Protein AF-A0A2W6WEB5-F1 (afdb_monomer_lite)

Radius of gyration: 27.14 Å; chains: 1; bounding box: 47×45×96 Å

Secondary structure (DSSP, 8-state):
---GGGSPPPPP-EEEEEEESSS--EEEEEHHHHHHHHH-SS-EEEEEEEEETTEEEEEEEE-SHHHHHHHHHHHHHHHHTT---TTT-EEEEE--GGGB-S-HHHHHHHHHHT-TTHHHHHHHHHHHTT-TT-SEEEEEEESS-HHHHHHHHTTSSS-EEEEEEEEEEEETTEE-SS-SEEESSEEE---------------PPPP-

pLDDT: mean 88.31, std 13.0, range [40.22, 97.69]

Foldseek 3Di:
DDDPVPDPDDADEAEAEEEDADDDQKDKDQLVVLVVCLPDLGWYKYWYWYDDDPGIWIFIDTCAQVSLLVSVVVVLVCQQVVNPPSRVDIDMDGTDPVRTDDPPPVVSRVVVVVDPRSSVVSNVSSVCAQCPVHFWDKDWAAPDDPVVVVCQVVVVDFKGKTQWIWTWTGGNNRTGPDTPDIDRIDIDGDDDPDDPDPPPDPDDDDDD

Structure (mmCIF, N/CA/C/O backbone):
data_AF-A0A2W6WEB5-F1
#
_entry.id   AF-A0A2W6WEB5-F1
#
loop_
_atom_site.group_PDB
_atom_site.id
_atom_site.type_symbol
_atom_site.label_atom_id
_atom_site.label_alt_id
_atom_site.label_comp_id
_atom_site.label_asym_id
_atom_site.label_entity_id
_atom_site.label_seq_id
_atom_site.pdbx_PDB_ins_code
_atom_site.Cartn_x
_atom_site.Cartn_y
_atom_site.Cartn_z
_atom_site.occupancy
_atom_site.B_iso_or_equiv
_atom_site.auth_seq_id
_atom_site.auth_comp_id
_atom_site.auth_asym_id
_atom_site.auth_atom_id
_atom_site.pdbx_PDB_model_num
ATOM 1 N N . MET A 1 1 ? -8.454 -30.692 27.631 1.00 60.81 1 MET A N 1
ATOM 2 C CA . MET A 1 1 ? -7.721 -29.424 27.440 1.00 60.81 1 MET A CA 1
ATOM 3 C C . MET A 1 1 ? -6.321 -29.805 26.986 1.00 60.81 1 MET A C 1
ATOM 5 O O . MET A 1 1 ? -5.743 -30.674 27.627 1.00 60.81 1 MET A O 1
ATOM 9 N N . LEU A 1 2 ? -5.840 -29.296 25.848 1.00 70.31 2 LEU A N 1
ATOM 10 C CA . LEU A 1 2 ? -4.477 -29.594 25.389 1.00 70.31 2 LEU A CA 1
ATOM 11 C C . LEU A 1 2 ? -3.451 -28.999 26.376 1.00 70.31 2 LEU A C 1
ATOM 13 O O . LEU A 1 2 ? -3.737 -27.937 26.946 1.00 70.31 2 LEU A O 1
ATOM 17 N N . PRO A 1 3 ? -2.290 -29.651 26.583 1.00 82.94 3 PRO A N 1
ATOM 18 C CA . PRO A 1 3 ? -1.150 -29.057 27.283 1.00 82.94 3 PRO A CA 1
ATOM 19 C C . PRO A 1 3 ? -0.822 -27.658 26.737 1.00 82.94 3 PRO A C 1
ATOM 21 O O . PRO A 1 3 ? -1.030 -27.397 25.552 1.00 82.94 3 PRO A O 1
ATOM 24 N N . ALA A 1 4 ? -0.361 -26.742 27.595 1.00 79.25 4 ALA A N 1
ATOM 25 C CA . ALA A 1 4 ? -0.187 -25.323 27.252 1.00 79.25 4 ALA A CA 1
ATOM 26 C C . ALA A 1 4 ? 0.781 -25.086 26.075 1.00 79.25 4 ALA A C 1
ATOM 28 O O . ALA A 1 4 ? 0.580 -24.177 25.280 1.00 79.25 4 ALA A O 1
ATOM 29 N N . ASP A 1 5 ? 1.789 -25.941 25.940 1.00 81.75 5 ASP A N 1
ATOM 30 C CA . ASP A 1 5 ? 2.787 -25.984 24.867 1.00 81.75 5 ASP A CA 1
ATOM 31 C C . ASP A 1 5 ? 2.255 -26.566 23.545 1.00 81.75 5 ASP A C 1
ATOM 33 O O . ASP A 1 5 ? 2.848 -26.365 22.490 1.00 81.75 5 ASP A O 1
ATOM 37 N N . SER A 1 6 ? 1.121 -27.266 23.593 1.00 79.56 6 SER A N 1
ATOM 38 C CA . SER A 1 6 ? 0.446 -27.854 22.430 1.00 79.56 6 SER A CA 1
ATOM 39 C C . SER A 1 6 ? -0.726 -27.003 21.929 1.00 79.56 6 SER A C 1
ATOM 41 O O . SER A 1 6 ? -1.441 -27.410 21.010 1.00 79.56 6 SER A O 1
ATOM 43 N N . GLN A 1 7 ? -0.976 -25.845 22.549 1.00 73.56 7 GLN A N 1
ATOM 44 C CA . GLN A 1 7 ? -2.005 -24.923 22.082 1.00 73.56 7 GLN A CA 1
ATOM 45 C C . GLN A 1 7 ? -1.524 -24.224 20.804 1.00 73.56 7 GLN A C 1
ATOM 47 O O . GLN A 1 7 ? -0.361 -23.822 20.729 1.00 73.56 7 GLN A O 1
ATOM 52 N N . PRO A 1 8 ? -2.388 -24.075 19.785 1.00 68.25 8 PRO A N 1
ATOM 53 C CA . PRO A 1 8 ? -2.022 -23.338 18.587 1.00 68.25 8 PRO A CA 1
ATOM 54 C C . PRO A 1 8 ? -1.640 -21.909 18.969 1.00 68.25 8 PRO A C 1
ATOM 56 O O . PRO A 1 8 ? -2.282 -21.292 19.823 1.00 68.25 8 PRO A O 1
ATOM 59 N N . ALA A 1 9 ? -0.590 -21.390 18.334 1.00 72.94 9 ALA A N 1
ATOM 60 C CA . ALA A 1 9 ? -0.189 -20.006 18.523 1.00 72.94 9 ALA A CA 1
ATOM 61 C C . ALA A 1 9 ? -1.387 -19.082 18.243 1.00 72.94 9 ALA A C 1
ATOM 63 O O . ALA A 1 9 ? -2.083 -19.238 17.238 1.00 72.94 9 ALA A O 1
ATOM 64 N N . GLY A 1 10 ? -1.643 -18.143 19.156 1.00 75.25 10 GLY A N 1
ATOM 65 C CA . GLY A 1 10 ? -2.678 -17.132 18.966 1.00 75.25 10 GLY A CA 1
ATOM 66 C C . GLY A 1 10 ? -2.363 -16.221 17.779 1.00 75.25 10 GLY A C 1
ATOM 67 O O . GLY A 1 10 ? -1.222 -16.137 17.322 1.00 75.25 10 GLY A O 1
ATOM 68 N N . TYR A 1 11 ? -3.374 -15.508 17.287 1.00 83.62 11 TYR A N 1
ATOM 69 C CA . TYR A 1 11 ? -3.161 -14.511 16.243 1.00 83.62 11 TYR A CA 1
ATOM 70 C C . TYR A 1 11 ? -2.340 -13.334 16.775 1.00 83.62 11 TYR A C 1
ATOM 72 O O . TYR A 1 11 ? -2.684 -12.732 17.792 1.00 83.62 11 TYR A O 1
ATOM 80 N N . GLU A 1 12 ? -1.284 -12.969 16.053 1.00 89.88 12 GLU A N 1
ATOM 81 C CA . GLU A 1 12 ? -0.548 -11.729 16.280 1.00 89.88 12 GLU A CA 1
ATOM 82 C C . GLU A 1 12 ? -1.062 -10.648 15.323 1.00 89.88 12 GLU A C 1
ATOM 84 O O . GLU A 1 12 ? -1.232 -10.899 14.131 1.00 89.88 12 GLU A O 1
ATOM 89 N N . ALA A 1 13 ? -1.308 -9.438 15.829 1.00 94.19 13 ALA A N 1
ATOM 90 C CA . ALA A 1 13 ? -1.766 -8.311 15.024 1.00 94.19 13 ALA A CA 1
ATOM 91 C C . ALA A 1 13 ? -1.124 -6.993 15.473 1.00 94.19 13 ALA A C 1
ATOM 93 O O . ALA A 1 13 ? -0.906 -6.746 16.660 1.00 94.19 13 ALA A O 1
ATOM 94 N N . LEU A 1 14 ? -0.874 -6.106 14.513 1.00 95.94 14 LEU A N 1
ATOM 95 C CA . LEU A 1 14 ? -0.449 -4.733 14.749 1.00 95.94 14 LEU A CA 1
ATOM 96 C C . LEU A 1 14 ? -1.679 -3.844 14.935 1.00 95.94 14 LEU A C 1
ATOM 98 O O . LEU A 1 14 ? -2.572 -3.809 14.088 1.00 95.94 14 LEU A O 1
ATOM 102 N N . VAL A 1 15 ? -1.708 -3.066 16.016 1.00 96.12 15 VAL A N 1
ATOM 103 C CA . VAL A 1 15 ? -2.846 -2.191 16.321 1.00 96.12 15 VAL A CA 1
ATOM 104 C C . VAL A 1 15 ? -2.385 -0.752 16.514 1.00 96.12 15 VAL A C 1
ATOM 106 O O . VAL A 1 15 ? -1.536 -0.452 17.353 1.00 96.12 15 VAL A O 1
ATOM 109 N N . GLN A 1 16 ? -2.974 0.167 15.750 1.00 96.12 16 GLN A N 1
ATOM 110 C CA . GLN A 1 16 ? -2.812 1.602 15.948 1.00 96.12 16 GLN A CA 1
ATOM 111 C C . GLN A 1 16 ? -3.995 2.139 16.751 1.00 96.12 16 GLN A C 1
ATOM 113 O O . GLN A 1 16 ? -5.069 2.376 16.204 1.00 96.12 16 GLN A O 1
ATOM 118 N N . VAL A 1 17 ? -3.767 2.402 18.037 1.00 95.69 17 VAL A N 1
ATOM 119 C CA . VAL A 1 17 ? -4.780 2.992 18.922 1.00 95.69 17 VAL A CA 1
ATOM 120 C C . VAL A 1 17 ? -4.693 4.519 18.897 1.00 95.69 17 VAL A C 1
ATOM 122 O O . VAL A 1 17 ? -3.596 5.099 18.873 1.00 95.69 17 VAL A O 1
ATOM 125 N N . LYS A 1 18 ? -5.853 5.175 18.882 1.00 94.75 18 LYS A N 1
ATOM 126 C CA . LYS A 1 18 ? -6.052 6.617 19.048 1.00 94.75 18 LYS A CA 1
ATOM 127 C C . LYS A 1 18 ? -7.234 6.869 19.971 1.00 94.75 18 LYS A C 1
ATOM 129 O O . LYS A 1 18 ? -8.130 6.039 20.068 1.00 94.75 18 LYS A O 1
ATOM 134 N N . SER A 1 19 ? -7.244 8.028 20.616 1.00 93.31 19 SER A N 1
ATOM 135 C CA . SER A 1 19 ? -8.378 8.478 21.412 1.00 93.31 19 SER A CA 1
ATOM 136 C C . SER A 1 19 ? -8.766 9.910 21.065 1.00 93.31 19 SER A C 1
ATOM 138 O O . SER A 1 19 ? -7.922 10.718 20.672 1.00 93.31 19 SER A O 1
ATOM 140 N N . THR A 1 20 ? -10.055 10.219 21.185 1.00 92.00 20 THR A N 1
ATOM 141 C CA . THR A 1 20 ? -10.598 11.572 21.029 1.00 92.00 20 THR A CA 1
ATOM 142 C C . THR A 1 20 ? -11.761 11.790 21.991 1.00 92.00 20 THR A C 1
ATOM 144 O O . THR A 1 20 ? -12.425 10.846 22.409 1.00 92.00 20 THR A O 1
ATOM 147 N N . ARG A 1 21 ? -12.019 13.049 22.349 1.00 88.38 21 ARG A N 1
ATOM 148 C CA . ARG A 1 21 ? -13.147 13.418 23.218 1.00 88.38 21 ARG A CA 1
ATOM 149 C C . ARG A 1 21 ? -14.408 13.792 22.454 1.00 88.38 21 ARG A C 1
ATOM 151 O O . ARG A 1 21 ? -15.487 13.840 23.027 1.00 88.38 21 ARG A O 1
ATOM 158 N N . LYS A 1 22 ? -14.257 14.178 21.187 1.00 80.50 22 LYS A N 1
ATOM 159 C CA . LYS A 1 22 ? -15.329 14.743 20.364 1.00 80.50 22 LYS A CA 1
ATOM 160 C C . LYS A 1 22 ? -15.119 14.365 18.896 1.00 80.50 22 LYS A C 1
ATOM 162 O O . LYS A 1 22 ? -13.986 14.044 18.518 1.00 80.50 22 LYS A O 1
ATOM 167 N N . PRO A 1 23 ? -16.178 14.435 18.068 1.00 76.19 23 PRO A N 1
ATOM 168 C CA . PRO A 1 23 ? -16.049 14.382 16.619 1.00 76.19 23 PRO A CA 1
ATOM 169 C C . PRO A 1 23 ? -15.007 15.393 16.103 1.00 76.19 23 PRO A C 1
ATOM 171 O O . PRO A 1 23 ? -14.802 16.437 16.730 1.00 76.19 23 PRO A O 1
ATOM 174 N N . PRO A 1 24 ? -14.364 15.116 14.958 1.00 85.06 24 PRO A N 1
ATOM 175 C CA . PRO A 1 24 ? -14.702 14.059 14.004 1.00 85.06 24 PRO A CA 1
ATOM 176 C C . PRO A 1 24 ? -14.115 12.681 14.372 1.00 85.06 24 PRO A C 1
ATOM 178 O O . PRO A 1 24 ? -13.075 12.590 15.025 1.00 85.06 24 PRO A O 1
ATOM 181 N N . LEU A 1 25 ? -14.773 11.604 13.925 1.00 92.38 25 LEU A N 1
ATOM 182 C CA . LEU A 1 25 ? -14.318 10.215 14.080 1.00 92.38 25 LEU A CA 1
ATOM 183 C C . LEU A 1 25 ? -13.155 9.925 13.118 1.00 92.38 25 LEU A C 1
ATOM 185 O O . LEU A 1 25 ? -13.308 9.265 12.095 1.00 92.38 25 LEU A O 1
ATOM 189 N N . VAL A 1 26 ? -11.987 10.501 13.398 1.00 94.69 26 VAL A N 1
ATOM 190 C CA . VAL A 1 26 ? -10.826 10.422 12.506 1.00 94.69 26 VAL A CA 1
ATOM 191 C C . VAL A 1 26 ? -9.603 9.938 13.261 1.00 94.69 26 VAL A C 1
ATOM 193 O O . VAL A 1 26 ? -9.095 10.599 14.168 1.00 94.69 26 VAL A O 1
ATOM 196 N N . ALA A 1 27 ? -9.054 8.815 12.808 1.00 94.69 27 ALA A N 1
ATOM 197 C CA . ALA A 1 27 ? -7.757 8.337 13.247 1.00 94.69 27 ALA A CA 1
ATOM 198 C C . ALA A 1 27 ? -6.663 8.886 12.319 1.00 94.69 27 ALA A C 1
ATOM 200 O O . ALA A 1 27 ? -6.542 8.507 11.151 1.00 94.69 27 ALA A O 1
ATOM 201 N N . ARG A 1 28 ? -5.835 9.794 12.846 1.00 94.62 28 ARG A N 1
ATOM 202 C CA . ARG A 1 28 ? -4.658 10.314 12.136 1.00 94.62 28 ARG A CA 1
ATOM 203 C C . ARG A 1 28 ? -3.447 9.422 12.399 1.00 94.62 28 ARG A C 1
ATOM 205 O O . ARG A 1 28 ? -3.027 9.264 13.546 1.00 94.62 28 ARG A O 1
ATOM 212 N N . MET A 1 29 ? -2.827 8.911 11.340 1.00 95.06 29 MET A N 1
ATOM 213 C CA . MET A 1 29 ? -1.588 8.131 11.415 1.00 95.06 29 MET A CA 1
ATOM 214 C C . MET A 1 29 ? -0.489 8.736 10.544 1.00 95.06 29 MET A C 1
ATOM 216 O O . MET A 1 29 ? -0.770 9.353 9.518 1.00 95.06 29 MET A O 1
ATOM 220 N N . LYS A 1 30 ? 0.773 8.581 10.955 1.00 97.12 30 LYS A N 1
ATOM 221 C CA . LYS A 1 30 ? 1.921 8.969 10.122 1.00 97.12 30 LYS A CA 1
ATOM 222 C C . LYS A 1 30 ? 1.990 8.062 8.898 1.00 97.12 30 LYS A C 1
ATOM 224 O O . LYS A 1 30 ? 1.783 6.856 9.029 1.00 97.12 30 LYS A O 1
ATOM 229 N N . LEU A 1 31 ? 2.339 8.619 7.741 1.00 97.50 31 LEU A N 1
ATOM 230 C CA . LEU A 1 31 ? 2.436 7.845 6.503 1.00 97.50 31 LEU A CA 1
ATOM 231 C C . LEU A 1 31 ? 3.533 6.772 6.593 1.00 97.50 31 LEU A C 1
ATOM 233 O O . LEU A 1 31 ? 3.355 5.676 6.077 1.00 97.50 31 LEU A O 1
ATOM 237 N N . SER A 1 32 ? 4.606 7.026 7.350 1.00 96.94 32 SER A N 1
ATOM 238 C CA . SER A 1 32 ? 5.616 6.008 7.679 1.00 96.94 32 SER A CA 1
ATOM 239 C C . SER A 1 32 ? 5.040 4.794 8.424 1.00 96.94 32 SER A C 1
ATOM 241 O O . SER A 1 32 ? 5.444 3.666 8.158 1.00 96.94 32 SER A O 1
ATOM 243 N N . ASN A 1 33 ? 4.092 5.006 9.345 1.00 96.88 33 ASN A N 1
ATOM 244 C CA . ASN A 1 33 ? 3.454 3.916 10.092 1.00 96.88 33 ASN A CA 1
ATOM 245 C C . ASN A 1 33 ? 2.455 3.165 9.216 1.00 96.88 33 ASN A C 1
ATOM 247 O O . ASN A 1 33 ? 2.417 1.941 9.268 1.00 96.88 33 ASN A O 1
ATOM 251 N N . ALA A 1 34 ? 1.695 3.887 8.389 1.00 97.31 34 ALA A N 1
ATOM 252 C CA . ALA A 1 34 ? 0.814 3.285 7.396 1.00 97.31 34 ALA A CA 1
ATOM 253 C C . ALA A 1 34 ? 1.614 2.385 6.439 1.00 97.31 34 ALA A C 1
ATOM 255 O O . ALA A 1 34 ? 1.263 1.231 6.228 1.00 97.31 34 ALA A O 1
ATOM 256 N N . LEU A 1 35 ? 2.756 2.867 5.936 1.00 97.31 35 LEU A N 1
ATOM 257 C CA . LEU A 1 35 ? 3.634 2.082 5.068 1.00 97.31 35 LEU A CA 1
ATOM 258 C C . LEU A 1 35 ? 4.222 0.861 5.787 1.00 97.31 35 LEU A C 1
ATOM 260 O O . LEU A 1 35 ? 4.314 -0.209 5.191 1.00 97.31 35 LEU A O 1
ATOM 264 N N . ARG A 1 36 ? 4.589 0.986 7.070 1.00 96.69 36 ARG A N 1
ATOM 265 C CA . ARG A 1 36 ? 4.989 -0.170 7.886 1.00 96.69 36 ARG A CA 1
ATOM 266 C C . ARG A 1 36 ? 3.850 -1.184 8.003 1.00 96.69 36 ARG A C 1
ATOM 268 O O . ARG A 1 36 ? 4.107 -2.371 7.870 1.00 96.69 36 ARG A O 1
ATOM 275 N N . ALA A 1 37 ? 2.615 -0.726 8.208 1.00 96.38 37 ALA A N 1
ATOM 276 C CA . ALA A 1 37 ? 1.442 -1.591 8.268 1.00 96.38 37 ALA A CA 1
ATOM 277 C C . ALA A 1 37 ? 1.148 -2.283 6.930 1.00 96.38 37 ALA A C 1
ATOM 279 O O . ALA A 1 37 ? 0.704 -3.423 6.957 1.00 96.38 37 ALA A O 1
ATOM 280 N N . VAL A 1 38 ? 1.427 -1.646 5.787 1.00 96.94 38 VAL A N 1
ATOM 281 C CA . VAL A 1 38 ? 1.344 -2.286 4.461 1.00 96.94 38 VAL A CA 1
ATOM 282 C C . VAL A 1 38 ? 2.410 -3.371 4.298 1.00 96.94 38 VAL A C 1
ATOM 284 O O . VAL A 1 38 ? 2.098 -4.453 3.823 1.00 96.94 38 VAL A O 1
ATOM 287 N N . LYS A 1 39 ? 3.659 -3.085 4.692 1.00 95.56 39 LYS A N 1
ATOM 288 C CA . LYS A 1 39 ? 4.808 -3.992 4.510 1.00 95.56 39 LYS A CA 1
ATOM 289 C C . LYS A 1 39 ? 4.854 -5.161 5.495 1.00 95.56 39 LYS A C 1
ATOM 291 O O . LYS A 1 39 ? 5.597 -6.104 5.265 1.00 95.56 39 LYS A O 1
ATOM 296 N N . ALA A 1 40 ? 4.152 -5.054 6.617 1.00 94.88 40 ALA A N 1
ATOM 297 C CA . ALA A 1 40 ? 4.076 -6.109 7.615 1.00 94.88 40 ALA A CA 1
ATOM 298 C C . ALA A 1 40 ? 3.181 -7.252 7.122 1.00 94.88 40 ALA A C 1
ATOM 300 O O . ALA A 1 40 ? 2.081 -6.992 6.636 1.00 94.88 40 ALA A O 1
ATOM 301 N N . ASP A 1 41 ? 3.599 -8.497 7.329 1.00 92.19 41 ASP A N 1
ATOM 302 C CA . ASP A 1 41 ? 2.786 -9.680 7.023 1.00 92.19 41 ASP A CA 1
ATOM 303 C C . ASP A 1 41 ? 1.620 -9.860 8.007 1.00 92.19 41 ASP A C 1
ATOM 305 O O . ASP A 1 41 ? 0.605 -10.480 7.684 1.00 92.19 41 ASP A O 1
ATOM 309 N N . GLN A 1 42 ? 1.739 -9.283 9.208 1.00 94.19 42 GLN A N 1
ATOM 310 C CA . GLN A 1 42 ? 0.718 -9.377 10.243 1.00 94.19 42 GLN A CA 1
ATOM 311 C C . GLN A 1 42 ? -0.567 -8.611 9.875 1.00 94.19 42 GLN A C 1
ATOM 313 O O . GLN A 1 42 ? -0.523 -7.566 9.206 1.00 94.19 42 GLN A O 1
ATOM 318 N N . PRO A 1 43 ? -1.727 -9.060 10.383 1.00 96.12 43 PRO A N 1
ATOM 319 C CA . PRO A 1 43 ? -2.935 -8.257 10.4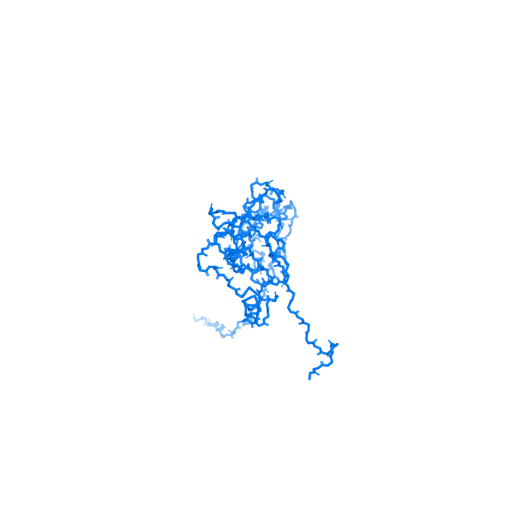49 1.00 96.12 43 PRO A CA 1
ATOM 320 C C . PRO A 1 43 ? -2.717 -6.888 11.076 1.00 96.12 43 PRO A C 1
ATOM 322 O O . PRO A 1 43 ? -1.973 -6.744 12.042 1.00 96.12 43 PRO A O 1
ATOM 325 N N . CYS A 1 44 ? -3.375 -5.877 10.513 1.00 97.31 44 CYS A N 1
ATOM 326 C CA . CYS A 1 44 ? -3.248 -4.493 10.947 1.00 97.31 44 CYS A CA 1
ATOM 327 C C . CYS A 1 44 ? -4.635 -3.905 11.208 1.00 97.31 44 CYS A C 1
ATOM 329 O O . CYS A 1 44 ? -5.524 -4.004 10.363 1.00 97.31 44 CYS A O 1
ATOM 33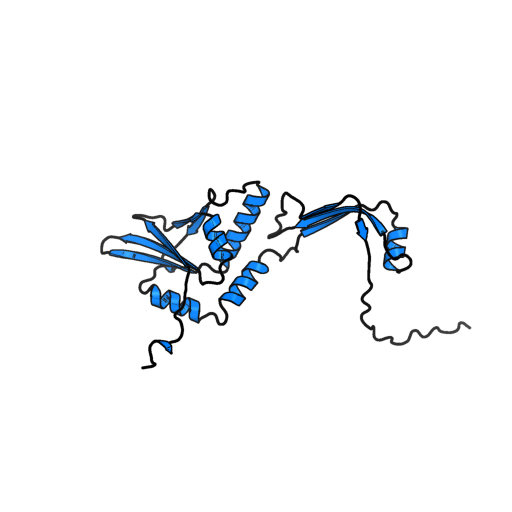1 N N . PHE A 1 45 ? -4.804 -3.245 12.350 1.00 97.56 45 PHE A N 1
ATOM 332 C CA . PHE A 1 45 ? -6.067 -2.630 12.750 1.00 97.56 45 PHE A CA 1
ATOM 333 C C . PHE A 1 45 ? -5.858 -1.208 13.249 1.00 97.56 45 PHE A C 1
ATOM 335 O O . PHE A 1 45 ? -4.817 -0.860 13.816 1.00 97.56 45 PHE A O 1
ATOM 342 N N . ILE A 1 46 ? -6.873 -0.379 13.051 1.00 97.56 46 ILE A N 1
ATOM 343 C CA . ILE A 1 46 ? -6.933 0.977 13.579 1.00 97.56 46 ILE A CA 1
ATOM 344 C C . ILE A 1 46 ? -8.083 1.019 14.564 1.00 97.56 46 ILE A C 1
ATOM 346 O O . ILE A 1 46 ? -9.205 0.672 14.210 1.00 97.56 46 ILE A O 1
ATOM 350 N N . VAL A 1 47 ? -7.800 1.474 15.777 1.00 97.62 47 VAL A N 1
ATOM 351 C CA . VAL A 1 47 ? -8.789 1.573 16.847 1.00 97.62 47 VAL A CA 1
ATOM 352 C C . VAL A 1 47 ? -8.871 3.020 17.303 1.00 97.62 47 VAL A C 1
ATOM 354 O O . VAL A 1 47 ? -7.857 3.630 17.652 1.00 97.62 47 VAL A O 1
ATOM 357 N N . LEU A 1 48 ? -10.079 3.573 17.296 1.00 97.00 48 LEU A N 1
ATOM 358 C CA . LEU A 1 48 ? -10.391 4.894 17.813 1.00 97.00 48 LEU A CA 1
ATOM 359 C C . LEU A 1 48 ? -11.308 4.756 19.027 1.00 97.00 48 LEU A C 1
ATOM 361 O O . LEU A 1 48 ? -12.428 4.269 18.925 1.00 97.00 48 LEU A O 1
ATOM 365 N N . VAL A 1 49 ? -10.832 5.224 20.174 1.00 95.69 49 VAL A N 1
ATOM 366 C CA . VAL A 1 49 ? -11.602 5.277 21.417 1.00 95.69 49 VAL A CA 1
ATOM 367 C C . VAL A 1 49 ? -12.164 6.684 21.586 1.00 95.69 49 VAL A C 1
ATOM 369 O O . VAL A 1 49 ? -11.413 7.660 21.639 1.00 95.69 49 VAL A O 1
ATOM 372 N N . VAL A 1 50 ? -13.482 6.804 21.665 1.00 94.38 50 VAL A N 1
ATOM 373 C CA . VAL A 1 50 ? -14.181 8.082 21.793 1.00 94.38 50 VAL A CA 1
ATOM 374 C C . VAL A 1 50 ? -14.790 8.183 23.177 1.00 94.38 50 VAL A C 1
ATOM 376 O O . VAL A 1 50 ? -15.581 7.335 23.576 1.00 94.38 50 VAL A O 1
ATOM 379 N N . GLU A 1 51 ? -14.438 9.228 23.915 1.00 92.44 51 GLU A N 1
ATOM 380 C CA . GLU A 1 51 ? -15.063 9.510 25.207 1.00 92.44 51 GLU A CA 1
ATOM 381 C C . GLU A 1 51 ? -16.538 9.898 25.002 1.00 92.44 51 GLU A C 1
ATOM 383 O O . GLU A 1 51 ? -16.838 10.817 24.237 1.00 92.44 51 GLU A O 1
ATOM 388 N N . GLN A 1 52 ? -17.462 9.198 25.666 1.00 87.56 52 GLN A N 1
ATOM 389 C CA . GLN A 1 52 ? -18.892 9.508 25.659 1.00 87.56 52 GLN A CA 1
ATOM 390 C C . GLN A 1 52 ? -19.470 9.489 27.079 1.00 87.56 52 GLN A C 1
ATOM 392 O O . GLN A 1 52 ? -18.908 8.903 28.009 1.00 87.56 52 GLN A O 1
ATOM 397 N N . VAL A 1 53 ? -20.618 10.150 27.251 1.00 83.06 53 VAL A N 1
ATOM 398 C CA . VAL A 1 53 ? -21.379 10.102 28.505 1.00 83.06 53 VAL A CA 1
ATOM 399 C C . VAL A 1 53 ? -21.888 8.672 28.692 1.00 83.06 53 VAL A C 1
ATOM 401 O O . VAL A 1 53 ? -22.642 8.180 27.860 1.00 83.06 53 VAL A O 1
ATOM 404 N N . GLY A 1 54 ? -21.460 8.009 29.768 1.00 84.19 54 GLY A N 1
ATOM 405 C CA . GLY A 1 54 ? -21.792 6.605 30.045 1.00 84.19 54 GLY A CA 1
ATOM 406 C C . GLY A 1 54 ? -20.685 5.598 29.711 1.00 84.19 54 GLY A C 1
ATOM 407 O O . GLY A 1 54 ? -20.838 4.427 30.041 1.00 84.19 54 GLY A O 1
ATOM 408 N N . GLY A 1 55 ? -19.561 6.035 29.131 1.00 87.56 55 GLY A N 1
ATOM 409 C CA . GLY A 1 55 ? -18.388 5.189 28.893 1.00 87.56 55 GLY A CA 1
ATOM 410 C C . GLY A 1 55 ? -17.700 5.467 27.553 1.00 87.56 55 GLY A C 1
ATOM 411 O O . GLY A 1 55 ? -18.258 6.154 26.697 1.00 87.56 55 GLY A O 1
ATOM 412 N N . PRO A 1 56 ? -16.467 4.972 27.351 1.00 92.44 56 PRO A N 1
ATOM 413 C CA . PRO A 1 56 ? -15.793 5.083 26.065 1.00 92.44 56 PRO A CA 1
ATOM 414 C C . PRO A 1 56 ? -16.481 4.206 25.011 1.00 92.44 56 PRO A C 1
ATOM 416 O O . PRO A 1 56 ? -16.757 3.035 25.258 1.00 92.44 56 PRO A O 1
ATOM 419 N N . ARG A 1 57 ? -16.692 4.755 23.815 1.00 94.06 57 ARG A N 1
ATOM 420 C CA . ARG A 1 57 ? -17.153 4.017 22.634 1.00 94.06 57 ARG A CA 1
ATOM 421 C C . ARG A 1 57 ? -15.970 3.691 21.734 1.00 94.06 57 ARG A C 1
ATOM 423 O O . ARG A 1 57 ? -15.123 4.552 21.491 1.00 94.06 57 ARG A O 1
ATOM 430 N N . ILE A 1 58 ? -15.902 2.458 21.250 1.00 95.94 58 ILE A N 1
ATOM 431 C CA . ILE A 1 58 ? -14.798 1.973 20.423 1.00 95.94 58 ILE A CA 1
ATOM 432 C C . ILE A 1 58 ? -15.251 1.909 18.968 1.00 95.94 58 ILE A C 1
ATOM 434 O O . ILE A 1 58 ? -16.333 1.418 18.660 1.00 95.94 58 ILE A O 1
ATOM 438 N N . TYR A 1 59 ? -14.390 2.395 18.082 1.00 96.94 59 TYR A N 1
ATOM 439 C CA . TYR A 1 59 ? -14.509 2.233 16.642 1.00 96.94 59 TYR A CA 1
ATOM 440 C C . TYR A 1 59 ? -13.272 1.507 16.138 1.00 96.94 59 TYR A C 1
ATOM 442 O O . TYR A 1 59 ? -12.150 1.836 16.539 1.00 96.94 59 TYR A O 1
ATOM 450 N N . ALA A 1 60 ? -13.460 0.523 15.273 1.00 97.50 60 ALA A N 1
ATOM 451 C CA . ALA A 1 60 ? -12.388 -0.318 14.780 1.00 97.50 60 ALA A CA 1
ATOM 452 C C . ALA A 1 60 ? -12.494 -0.474 13.269 1.00 97.50 60 ALA A C 1
ATOM 454 O O . ALA A 1 60 ? -13.566 -0.715 12.727 1.00 97.50 60 ALA A O 1
ATOM 455 N N . ARG A 1 61 ? -11.356 -0.346 12.587 1.00 97.12 61 ARG A N 1
ATOM 456 C CA . ARG A 1 61 ? -11.271 -0.542 11.144 1.00 97.12 61 ARG A CA 1
ATOM 457 C C . ARG A 1 61 ? -10.107 -1.444 10.796 1.00 97.12 61 ARG A C 1
ATOM 459 O O . ARG A 1 61 ? -8.999 -1.304 11.323 1.00 97.12 61 ARG A O 1
ATOM 466 N N . HIS A 1 62 ? -10.377 -2.376 9.895 1.00 97.25 62 HIS A N 1
ATOM 467 C CA . HIS A 1 62 ? -9.389 -3.299 9.368 1.00 97.25 62 HIS A CA 1
ATOM 468 C C . HIS A 1 62 ? -8.540 -2.592 8.308 1.00 97.25 62 HIS A C 1
ATOM 470 O O . HIS A 1 62 ? -9.064 -1.971 7.384 1.00 97.25 62 HIS A O 1
ATOM 476 N N . PHE A 1 63 ? -7.217 -2.642 8.460 1.00 96.75 63 PHE A N 1
ATOM 477 C CA . PHE A 1 63 ? -6.286 -2.051 7.505 1.00 96.75 63 PHE A CA 1
ATOM 478 C C . PHE A 1 63 ? -6.033 -3.056 6.375 1.00 96.75 63 PHE A C 1
ATOM 480 O O . PHE A 1 63 ? -5.112 -3.875 6.442 1.00 96.75 63 PHE A O 1
ATOM 487 N N . TRP A 1 64 ? -6.892 -3.002 5.359 1.00 96.19 64 TRP A N 1
ATOM 488 C CA . TRP A 1 64 ? -6.912 -3.951 4.246 1.00 96.19 64 TRP A CA 1
ATOM 489 C C . TRP A 1 64 ? -6.913 -3.232 2.893 1.00 96.19 64 TRP A C 1
ATOM 491 O O . TRP A 1 64 ? -6.224 -2.223 2.774 1.00 96.19 64 TRP A O 1
ATOM 501 N N . HIS A 1 65 ? -7.640 -3.733 1.890 1.00 95.56 65 HIS A N 1
ATOM 502 C CA . HIS A 1 65 ? -7.591 -3.268 0.498 1.00 95.56 65 HIS A CA 1
ATOM 503 C C . HIS A 1 65 ? -7.565 -1.738 0.349 1.00 95.56 65 HIS A C 1
ATOM 505 O O . HIS A 1 65 ? -6.554 -1.192 -0.096 1.00 95.56 65 HIS A O 1
ATOM 511 N N . ASP A 1 66 ? -8.613 -1.045 0.804 1.00 95.69 66 ASP A N 1
ATOM 512 C CA . ASP A 1 66 ? -8.740 0.409 0.642 1.00 95.69 66 ASP A CA 1
ATOM 513 C C . ASP A 1 66 ? -7.588 1.171 1.306 1.00 95.69 66 ASP A C 1
ATOM 515 O O . ASP A 1 66 ? -7.028 2.110 0.739 1.00 95.69 66 ASP A O 1
ATOM 519 N N . GLU A 1 67 ? -7.201 0.769 2.517 1.00 96.69 67 GLU A N 1
ATOM 520 C CA . GLU A 1 67 ? -6.183 1.493 3.279 1.00 96.69 67 GLU A CA 1
ATOM 521 C C . GLU A 1 67 ? -4.769 1.192 2.795 1.00 96.69 67 GLU A C 1
ATOM 523 O O . GLU A 1 67 ? -3.910 2.080 2.820 1.00 96.69 67 GLU A O 1
ATOM 528 N N . ILE A 1 68 ? -4.534 -0.017 2.284 1.00 97.69 68 ILE A N 1
ATOM 529 C CA . ILE A 1 68 ? -3.302 -0.387 1.595 1.00 97.69 68 ILE A CA 1
ATOM 530 C C . ILE A 1 68 ? -3.170 0.428 0.308 1.00 97.69 68 ILE A C 1
ATOM 532 O O . ILE A 1 68 ? -2.138 1.076 0.108 1.00 97.69 68 ILE A O 1
ATOM 536 N N . GLU A 1 69 ? -4.211 0.465 -0.525 1.00 97.62 69 GLU A N 1
ATOM 537 C CA . GLU A 1 69 ? -4.209 1.222 -1.777 1.00 97.62 69 GLU A CA 1
ATOM 538 C C . GLU A 1 69 ? -3.979 2.717 -1.518 1.00 97.62 69 GLU A C 1
ATOM 540 O O . GLU A 1 69 ? -3.037 3.312 -2.053 1.00 97.62 69 GLU A O 1
ATOM 545 N N . ARG A 1 70 ? -4.781 3.325 -0.632 1.00 97.25 70 ARG A N 1
ATOM 546 C CA . ARG A 1 70 ? -4.665 4.747 -0.269 1.00 97.25 70 ARG A CA 1
ATOM 547 C C . ARG A 1 70 ? -3.285 5.082 0.280 1.00 97.25 70 ARG A C 1
ATOM 549 O O . ARG A 1 70 ? -2.734 6.134 -0.053 1.00 97.25 70 ARG A O 1
ATOM 556 N N . THR A 1 71 ? -2.709 4.201 1.097 1.00 97.62 71 THR A N 1
ATOM 557 C CA . THR A 1 71 ? -1.359 4.385 1.640 1.00 97.62 71 THR A CA 1
ATOM 558 C C . THR A 1 71 ? -0.316 4.378 0.535 1.00 97.62 71 THR A C 1
ATOM 560 O O . THR A 1 71 ? 0.482 5.311 0.448 1.00 97.62 71 THR A O 1
ATOM 563 N N . LEU A 1 72 ? -0.317 3.354 -0.318 1.00 97.31 72 LEU A N 1
ATOM 564 C CA . LEU A 1 72 ? 0.678 3.189 -1.376 1.00 97.31 72 LEU A CA 1
ATOM 565 C C . LEU A 1 72 ? 0.587 4.303 -2.420 1.00 97.31 72 LEU A C 1
ATOM 567 O O . LEU A 1 72 ? 1.616 4.854 -2.814 1.00 97.31 72 LEU A O 1
ATOM 571 N N . ARG A 1 73 ? -0.632 4.705 -2.795 1.00 96.94 73 ARG A N 1
ATOM 572 C CA . ARG A 1 73 ? -0.877 5.856 -3.672 1.00 96.94 73 ARG A CA 1
ATOM 573 C C . ARG A 1 73 ? -0.337 7.144 -3.054 1.00 96.94 73 ARG A C 1
ATOM 575 O O . ARG A 1 73 ? 0.378 7.894 -3.712 1.00 96.94 73 ARG A O 1
ATOM 582 N N . ARG A 1 74 ? -0.604 7.388 -1.766 1.00 96.56 74 ARG A N 1
ATOM 583 C CA . ARG A 1 74 ? -0.117 8.586 -1.064 1.00 96.56 74 ARG A CA 1
ATOM 584 C C . ARG A 1 74 ? 1.404 8.603 -0.901 1.00 96.56 74 ARG A C 1
ATOM 586 O O . ARG A 1 74 ? 1.994 9.675 -0.994 1.00 96.56 74 ARG A O 1
ATOM 593 N N . VAL A 1 75 ? 2.037 7.448 -0.682 1.00 96.06 75 VAL A N 1
ATOM 594 C CA . VAL A 1 75 ? 3.506 7.323 -0.692 1.00 96.06 75 VAL A CA 1
ATOM 595 C C . VAL A 1 75 ? 4.053 7.669 -2.072 1.00 96.06 75 VAL A C 1
ATOM 597 O O . VAL A 1 75 ? 4.966 8.480 -2.165 1.00 96.06 75 VAL A O 1
ATOM 600 N N . ARG A 1 76 ? 3.452 7.137 -3.140 1.00 95.06 76 ARG A N 1
ATOM 601 C CA . ARG A 1 76 ? 3.886 7.421 -4.511 1.00 95.06 76 ARG A CA 1
ATOM 602 C C . ARG A 1 76 ? 3.757 8.905 -4.876 1.00 95.06 76 ARG A C 1
ATOM 604 O O . ARG A 1 76 ? 4.668 9.464 -5.474 1.00 95.06 76 ARG A O 1
ATOM 611 N N . MET A 1 77 ? 2.668 9.560 -4.469 1.00 95.31 77 MET A N 1
ATOM 612 C CA . MET A 1 77 ? 2.507 11.013 -4.629 1.00 95.31 77 MET A CA 1
ATOM 613 C C . MET A 1 77 ? 3.578 11.796 -3.860 1.00 95.31 77 MET A C 1
ATOM 615 O O . MET A 1 77 ? 4.157 12.726 -4.408 1.00 95.31 77 MET A O 1
ATOM 619 N N . ALA A 1 78 ? 3.877 11.401 -2.618 1.00 94.69 78 ALA A N 1
ATOM 620 C CA . ALA A 1 78 ? 4.920 12.045 -1.822 1.00 94.69 78 ALA A CA 1
ATOM 621 C C . ALA A 1 78 ? 6.307 11.915 -2.470 1.00 94.69 78 ALA A C 1
ATOM 623 O O . ALA A 1 78 ? 7.050 12.891 -2.510 1.00 94.69 78 ALA A O 1
ATOM 624 N N . GLU A 1 79 ? 6.631 10.738 -3.017 1.00 92.56 79 GLU A N 1
ATOM 625 C CA . GLU A 1 79 ? 7.871 10.508 -3.764 1.00 92.56 79 GLU A CA 1
ATOM 626 C C . GLU A 1 79 ? 7.958 11.407 -5.000 1.00 92.56 79 GLU A C 1
ATOM 628 O O . GLU A 1 79 ? 8.975 12.070 -5.184 1.00 92.56 79 GLU A O 1
ATOM 633 N N . ARG A 1 80 ? 6.892 11.478 -5.812 1.00 92.81 80 ARG A N 1
ATOM 634 C CA . ARG A 1 80 ? 6.804 12.381 -6.973 1.00 92.81 80 ARG A CA 1
ATOM 635 C C . ARG A 1 80 ? 7.049 13.838 -6.580 1.00 92.81 80 ARG A C 1
ATOM 637 O O . ARG A 1 80 ? 7.781 14.541 -7.267 1.00 92.81 80 ARG A O 1
ATOM 644 N N . ASP A 1 81 ? 6.474 14.268 -5.461 1.00 92.38 81 ASP A N 1
ATOM 645 C CA . ASP A 1 81 ? 6.599 15.636 -4.951 1.00 92.38 81 ASP A CA 1
ATOM 646 C C . ASP A 1 81 ? 7.950 15.888 -4.237 1.00 92.38 81 ASP A C 1
ATOM 648 O O . ASP A 1 81 ? 8.174 16.965 -3.686 1.00 92.38 81 ASP A O 1
ATOM 652 N N . GLY A 1 82 ? 8.863 14.907 -4.229 1.00 91.75 82 GLY A N 1
ATOM 653 C CA . GLY A 1 82 ? 10.196 15.016 -3.629 1.00 91.75 82 GLY A CA 1
ATOM 654 C C . GLY A 1 82 ? 10.223 14.932 -2.098 1.00 91.75 82 GLY A C 1
ATOM 655 O O . GLY A 1 82 ? 11.254 15.213 -1.484 1.00 91.75 82 GLY A O 1
ATOM 656 N N . GLU A 1 83 ? 9.123 14.542 -1.448 1.00 92.50 83 GLU A N 1
ATOM 657 C CA . GLU A 1 83 ? 9.051 14.429 0.010 1.00 92.50 83 GLU A CA 1
ATOM 658 C C . GLU A 1 83 ? 9.440 13.023 0.482 1.00 92.50 83 GLU A C 1
ATOM 660 O O . GLU A 1 83 ? 8.655 12.074 0.463 1.00 92.50 83 GLU A O 1
ATOM 665 N N . SER A 1 84 ? 10.664 12.906 0.991 1.00 88.19 84 SER A N 1
ATOM 666 C CA . SER A 1 84 ? 11.211 11.657 1.529 1.00 88.19 84 SER A CA 1
ATOM 667 C C . SER A 1 84 ? 10.864 11.409 3.003 1.00 88.19 84 SER A C 1
ATOM 669 O O . SER A 1 84 ? 10.947 10.276 3.484 1.00 88.19 84 SER A O 1
ATOM 671 N N . ARG A 1 85 ? 10.441 12.431 3.764 1.00 93.50 85 ARG A N 1
ATOM 672 C CA . ARG A 1 85 ? 10.170 12.313 5.208 1.00 93.50 85 ARG A CA 1
ATOM 673 C C . ARG A 1 85 ? 8.716 11.921 5.446 1.00 93.50 85 ARG A C 1
ATOM 675 O O . ARG A 1 85 ? 7.901 12.684 5.974 1.00 93.50 85 ARG A O 1
ATOM 682 N N . LEU A 1 86 ? 8.398 10.666 5.131 1.00 94.38 86 LEU A N 1
ATOM 683 C CA . LEU A 1 86 ? 7.055 10.088 5.300 1.00 94.38 86 LEU A CA 1
ATOM 684 C C . LEU A 1 86 ? 6.537 10.143 6.752 1.00 94.38 86 LEU A C 1
ATOM 686 O O . LEU A 1 86 ? 5.338 10.037 6.998 1.00 94.38 86 LEU A O 1
ATOM 690 N N . ASN A 1 87 ? 7.415 10.329 7.739 1.00 94.31 87 ASN A N 1
ATOM 691 C CA . ASN A 1 87 ? 7.044 10.516 9.144 1.00 94.31 87 ASN A CA 1
ATOM 692 C C . ASN A 1 87 ? 6.441 11.904 9.457 1.00 94.31 87 ASN A C 1
ATOM 694 O O . ASN A 1 87 ? 5.853 12.072 10.528 1.00 94.31 87 ASN A O 1
ATOM 698 N N . ARG A 1 88 ? 6.590 12.888 8.558 1.00 94.12 88 ARG A N 1
ATOM 699 C CA . ARG A 1 88 ? 5.957 14.220 8.639 1.00 94.12 88 ARG A CA 1
ATOM 700 C C . ARG A 1 88 ? 4.602 14.255 7.933 1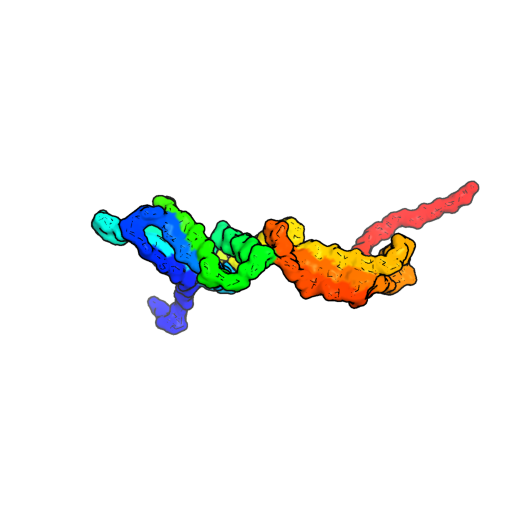.00 94.12 88 ARG A C 1
ATOM 702 O O . ARG A 1 88 ? 3.715 15.024 8.310 1.00 94.12 88 ARG A O 1
ATOM 709 N N . LEU A 1 89 ? 4.416 13.376 6.954 1.00 96.50 89 LEU A N 1
ATOM 710 C CA . LEU A 1 89 ? 3.152 13.185 6.260 1.00 96.50 89 LEU A CA 1
ATOM 711 C C . LEU A 1 89 ? 2.206 12.304 7.074 1.00 96.50 89 LEU A C 1
ATOM 713 O O . LEU A 1 89 ? 2.618 11.479 7.890 1.00 96.50 89 LEU A O 1
ATOM 717 N N . HIS A 1 90 ? 0.910 12.497 6.858 1.00 95.12 90 HIS A N 1
ATOM 718 C CA . HIS A 1 90 ? -0.132 11.783 7.585 1.00 95.12 90 HIS A CA 1
ATOM 719 C C . HIS A 1 90 ? -1.212 11.271 6.642 1.00 95.12 90 HIS A C 1
ATOM 721 O O . HIS A 1 90 ? -1.500 11.919 5.636 1.00 95.12 90 HIS A O 1
ATOM 727 N N . MET A 1 91 ? -1.817 10.145 7.007 1.00 94.44 91 MET A N 1
ATOM 728 C CA . MET A 1 91 ? -3.056 9.621 6.446 1.00 94.44 91 MET A CA 1
ATOM 729 C C . MET A 1 91 ? -4.164 9.748 7.493 1.00 94.44 91 MET A C 1
ATOM 731 O O . MET A 1 91 ? -3.921 9.580 8.692 1.00 94.44 91 MET A O 1
ATOM 735 N N . GLN A 1 92 ? -5.367 10.083 7.035 1.00 94.75 92 GLN A N 1
ATOM 736 C CA . GLN A 1 92 ? -6.564 10.135 7.864 1.00 94.75 92 GLN A CA 1
ATOM 737 C C . GLN A 1 92 ? -7.472 8.971 7.495 1.00 94.75 92 GLN A C 1
ATOM 739 O O . GLN A 1 92 ? -7.853 8.818 6.330 1.00 94.75 92 GLN A O 1
ATOM 744 N N . VAL A 1 93 ? -7.821 8.180 8.500 1.00 95.25 93 VAL A N 1
ATOM 745 C CA . VAL A 1 93 ? -8.829 7.136 8.378 1.00 95.25 93 VAL A CA 1
ATOM 746 C C . VAL A 1 93 ? -10.091 7.655 9.033 1.00 95.25 93 VAL A C 1
ATOM 748 O O . VAL A 1 93 ? -10.121 7.884 10.243 1.00 95.25 93 VAL A O 1
ATOM 751 N N . GLN A 1 94 ? -11.082 7.936 8.192 1.00 94.44 94 GLN A N 1
ATOM 752 C CA . GLN A 1 94 ? -12.404 8.343 8.637 1.00 94.44 94 GLN A CA 1
ATOM 753 C C . GLN A 1 94 ? -13.154 7.094 9.078 1.00 94.44 94 GLN A C 1
ATOM 755 O O . GLN A 1 94 ? -13.140 6.080 8.381 1.00 94.44 94 GLN A O 1
ATOM 760 N N . MET A 1 95 ? -13.763 7.179 10.246 1.00 94.75 95 MET A N 1
ATOM 761 C CA . MET A 1 95 ? -14.636 6.160 10.796 1.00 94.75 95 MET A CA 1
ATOM 762 C C . MET A 1 95 ? -16.049 6.724 10.879 1.00 94.75 95 MET A C 1
ATOM 764 O O . MET A 1 95 ? -16.271 7.937 10.888 1.00 94.75 95 MET A O 1
ATOM 768 N N . SER A 1 96 ? -17.000 5.818 10.916 1.00 94.19 96 SER A N 1
ATOM 769 C CA . SER A 1 96 ? -18.426 6.075 10.962 1.00 94.19 96 SER A CA 1
ATOM 770 C C . SER A 1 96 ? -19.064 5.191 12.026 1.00 94.19 96 SER A C 1
ATOM 772 O O . SER A 1 96 ? -18.407 4.347 12.630 1.00 94.19 96 SER A O 1
ATOM 774 N N . GLU A 1 97 ? -20.367 5.345 12.232 1.00 93.75 97 GLU A N 1
ATOM 775 C CA . GLU A 1 97 ? -21.114 4.460 13.129 1.00 93.75 97 GLU A CA 1
ATOM 776 C C . GLU A 1 97 ? -21.093 2.989 12.685 1.00 93.75 97 GLU A C 1
ATOM 778 O O . GLU A 1 97 ? -21.242 2.109 13.526 1.00 93.75 97 GLU A O 1
ATOM 783 N N . ALA A 1 98 ? -20.839 2.700 11.402 1.00 94.25 98 ALA A N 1
ATOM 784 C CA . ALA A 1 98 ? -20.663 1.328 10.920 1.00 94.25 98 ALA A CA 1
ATOM 785 C C . ALA A 1 98 ? -19.367 0.669 11.430 1.00 94.25 98 ALA A C 1
ATOM 787 O O . ALA A 1 98 ? -19.256 -0.552 11.407 1.00 94.25 98 ALA A O 1
ATOM 788 N N . ASP A 1 99 ? -18.401 1.468 11.894 1.00 95.81 99 ASP A N 1
ATOM 789 C CA . ASP A 1 99 ? -17.141 0.991 12.467 1.00 95.81 99 ASP A CA 1
ATOM 790 C C . ASP A 1 99 ? -17.232 0.800 13.994 1.00 95.81 99 ASP A C 1
ATOM 792 O O . ASP A 1 99 ? -16.238 0.435 14.623 1.00 95.81 99 ASP A O 1
ATOM 796 N N . ALA A 1 100 ? -18.383 1.085 14.619 1.00 95.38 100 ALA A N 1
ATOM 797 C CA . ALA A 1 100 ? -18.574 0.894 16.055 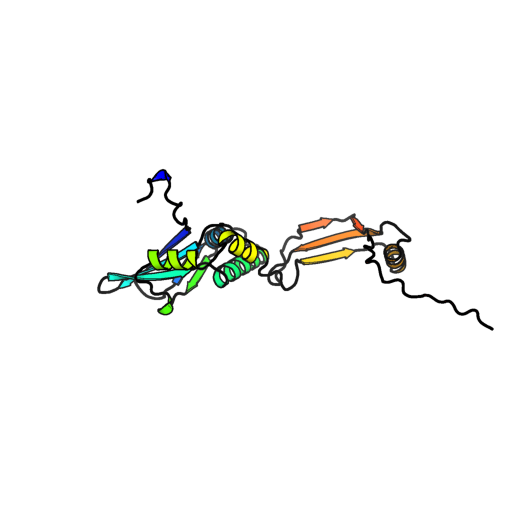1.00 95.38 100 ALA A CA 1
ATOM 798 C C . ALA A 1 100 ? -18.452 -0.593 16.426 1.00 95.38 100 ALA A C 1
ATOM 800 O O . ALA A 1 100 ? -19.012 -1.462 15.757 1.00 95.38 100 ALA A O 1
ATOM 801 N N . CYS A 1 101 ? -17.706 -0.889 17.490 1.00 95.12 101 CYS A N 1
ATOM 802 C CA . CYS A 1 101 ? -17.351 -2.256 17.851 1.00 95.12 101 CYS A CA 1
ATOM 803 C C . CYS A 1 101 ? -17.385 -2.456 19.370 1.00 95.12 101 CYS A C 1
ATOM 805 O O . CYS A 1 101 ? -16.586 -1.856 20.089 1.00 95.12 101 CYS A O 1
ATOM 807 N N . ASP A 1 102 ? -18.283 -3.323 19.840 1.00 93.31 102 ASP A N 1
ATOM 808 C CA . ASP A 1 102 ? -18.424 -3.641 21.267 1.00 93.31 102 ASP A CA 1
ATOM 809 C C . ASP A 1 102 ? -17.461 -4.759 21.708 1.00 93.31 102 ASP A C 1
ATOM 811 O O . ASP A 1 102 ? -16.810 -4.647 22.746 1.00 93.31 102 ASP A O 1
ATOM 815 N N . ASP A 1 103 ? -17.314 -5.815 20.895 1.00 95.56 103 ASP A N 1
ATOM 816 C CA . ASP A 1 103 ? -16.351 -6.905 21.112 1.00 95.56 103 ASP A CA 1
ATOM 817 C C . ASP A 1 103 ? -15.176 -6.803 20.132 1.00 95.56 103 ASP A C 1
ATOM 819 O O . ASP A 1 103 ? -15.137 -7.444 19.077 1.00 95.56 103 ASP A O 1
ATOM 823 N N . LEU A 1 104 ? -14.198 -5.974 20.501 1.00 95.12 104 LEU A N 1
ATOM 824 C CA . LEU A 1 104 ? -13.028 -5.700 19.670 1.00 95.12 104 LEU A CA 1
ATOM 825 C C . LEU A 1 104 ? -12.206 -6.959 19.369 1.00 95.12 104 LEU A C 1
ATOM 827 O O . LEU A 1 104 ? -11.780 -7.158 18.231 1.00 95.12 104 LEU A O 1
ATOM 831 N N . LEU A 1 105 ? -11.958 -7.799 20.376 1.00 94.12 105 LEU A N 1
ATOM 832 C CA . LEU A 1 105 ? -11.093 -8.971 20.220 1.00 94.12 105 LEU A CA 1
ATOM 833 C C . LEU A 1 105 ? -11.789 -10.071 19.417 1.00 94.12 105 LEU A C 1
ATOM 835 O O . LEU A 1 105 ? -11.155 -10.660 18.538 1.00 94.12 105 LEU A O 1
ATOM 839 N N . GLY A 1 106 ? -13.081 -10.309 19.663 1.00 94.38 106 GLY A N 1
ATOM 840 C CA . GLY A 1 106 ? -13.878 -11.240 18.868 1.00 94.38 106 GLY A CA 1
ATOM 841 C C . GLY A 1 106 ? -13.980 -10.799 17.410 1.00 94.38 106 GLY A C 1
ATOM 842 O O . GLY A 1 106 ? -13.739 -11.603 16.507 1.00 94.38 106 GLY A O 1
ATOM 843 N N . TRP A 1 107 ? -14.229 -9.509 17.161 1.00 96.19 107 TRP A N 1
ATOM 844 C CA . TRP A 1 107 ? -14.262 -8.953 15.807 1.00 96.19 107 TRP A CA 1
ATOM 845 C C . TRP A 1 107 ? -12.910 -9.068 15.089 1.00 96.19 107 TRP A C 1
ATOM 847 O O . TRP A 1 107 ? -12.866 -9.505 13.935 1.00 96.19 107 TRP A O 1
ATOM 857 N N . MET A 1 108 ? -11.796 -8.744 15.757 1.00 95.69 108 MET A N 1
ATOM 858 C CA . MET A 1 108 ? -10.453 -8.914 15.184 1.00 95.69 108 MET A CA 1
ATOM 859 C C . MET A 1 108 ? -10.176 -10.384 14.851 1.00 95.69 108 MET A C 1
ATOM 861 O O . MET A 1 108 ? -9.720 -10.684 13.749 1.00 95.69 108 MET A O 1
ATOM 865 N N . GLY A 1 109 ? -10.488 -11.304 15.769 1.00 94.44 109 GLY A N 1
ATOM 866 C CA . GLY A 1 109 ? -10.305 -12.740 15.564 1.00 94.44 109 GLY A CA 1
ATOM 867 C C . GLY A 1 109 ? -11.125 -13.278 14.390 1.00 94.44 109 GLY A C 1
ATOM 868 O O . GLY A 1 109 ? -10.587 -13.994 13.546 1.00 94.44 109 GLY A O 1
ATOM 869 N N . ALA A 1 110 ? -12.396 -12.883 14.285 1.00 94.25 110 ALA A N 1
ATOM 870 C CA . ALA A 1 110 ? -13.265 -13.250 13.169 1.00 94.25 110 ALA A CA 1
ATOM 871 C C . ALA A 1 110 ? -12.767 -12.674 11.833 1.00 94.25 110 ALA A C 1
ATOM 873 O O . ALA A 1 110 ? -12.758 -13.377 10.825 1.00 94.25 110 ALA A O 1
ATOM 874 N N . THR A 1 111 ? -12.294 -11.424 11.836 1.00 95.31 111 THR A N 1
ATOM 875 C CA . THR A 1 111 ? -11.749 -10.759 10.642 1.00 95.31 111 THR A CA 1
ATOM 876 C C . THR A 1 111 ? -10.503 -11.472 10.122 1.00 95.31 111 THR A C 1
ATOM 878 O O . THR A 1 111 ? -10.374 -11.695 8.921 1.00 95.31 111 THR A O 1
ATOM 881 N N . ILE A 1 112 ? -9.593 -11.868 11.019 1.00 94.25 112 ILE A N 1
ATOM 882 C CA . ILE A 1 112 ? -8.391 -12.627 10.646 1.00 94.25 112 ILE A CA 1
ATOM 883 C C . ILE A 1 112 ? -8.783 -14.028 10.163 1.00 94.25 112 ILE A C 1
ATOM 885 O O . ILE A 1 112 ? -8.324 -14.459 9.109 1.00 94.25 112 ILE A O 1
ATOM 889 N N . GLY A 1 113 ? -9.659 -14.720 10.900 1.00 91.62 113 GLY A N 1
ATOM 890 C CA . GLY A 1 113 ? -10.079 -16.090 10.595 1.00 91.62 113 GLY A CA 1
ATOM 891 C C . GLY A 1 113 ? -10.890 -16.238 9.303 1.00 91.62 113 GLY A C 1
ATOM 892 O O . GLY A 1 113 ? -10.937 -17.329 8.738 1.00 91.62 113 GLY A O 1
ATOM 893 N N . ALA A 1 114 ? -11.500 -15.159 8.806 1.00 93.38 114 ALA A N 1
ATOM 894 C CA . ALA A 1 114 ? -12.199 -15.148 7.522 1.00 93.38 114 ALA A CA 1
ATOM 895 C C . ALA A 1 114 ? -11.251 -15.272 6.311 1.00 93.38 114 ALA A C 1
ATOM 897 O O . ALA A 1 114 ? -11.703 -15.608 5.216 1.00 93.38 114 ALA A O 1
ATOM 898 N N . ILE A 1 115 ? -9.951 -15.020 6.494 1.00 92.44 115 ILE A N 1
ATOM 899 C CA . ILE A 1 115 ? -8.951 -14.990 5.423 1.00 92.44 115 ILE A CA 1
ATOM 900 C C . ILE A 1 115 ? -8.025 -16.202 5.573 1.00 92.44 115 ILE A C 1
ATOM 902 O O . ILE A 1 115 ? -7.313 -16.339 6.567 1.00 92.44 115 ILE A O 1
ATOM 906 N N . LYS A 1 116 ? -8.016 -17.094 4.574 1.00 87.31 116 LYS A N 1
ATOM 907 C CA . LYS A 1 116 ? -7.310 -18.387 4.660 1.00 87.31 116 LYS A CA 1
ATOM 908 C C . LYS A 1 116 ? -5.800 -18.226 4.782 1.00 87.31 116 LYS A C 1
ATOM 910 O O . LYS A 1 116 ? -5.173 -18.935 5.565 1.00 87.31 116 LYS A O 1
ATOM 915 N N . SER A 1 117 ? -5.210 -17.338 3.982 1.00 91.62 117 SER A N 1
ATOM 916 C CA . SER A 1 117 ? -3.769 -17.087 4.002 1.00 91.62 117 SER A CA 1
ATOM 917 C C . SER A 1 117 ? -3.508 -15.593 4.086 1.00 91.62 117 SER A C 1
ATOM 919 O O . SER A 1 117 ? -3.045 -14.965 3.139 1.00 91.62 117 SER A O 1
ATOM 921 N N . TYR A 1 118 ? -3.823 -15.020 5.249 1.00 93.00 118 TYR A N 1
ATOM 922 C CA . TYR A 1 118 ? -3.799 -13.575 5.467 1.00 93.00 118 TYR A CA 1
ATOM 923 C C . TYR A 1 118 ? -2.491 -12.915 5.005 1.00 93.00 118 TYR A C 1
ATOM 925 O O . TYR A 1 118 ? -2.527 -11.940 4.260 1.00 93.00 118 TYR A O 1
ATOM 933 N N . SER A 1 119 ? -1.336 -13.460 5.403 1.00 92.94 119 SER A N 1
ATOM 934 C CA . SER A 1 119 ? -0.027 -12.920 5.006 1.00 92.94 119 SER A CA 1
ATOM 935 C C . SER A 1 119 ? 0.190 -12.997 3.492 1.00 92.94 119 SER A C 1
ATOM 937 O O . SER A 1 119 ? 0.557 -11.990 2.891 1.00 92.94 119 SER A O 1
ATOM 939 N N . ALA A 1 120 ? -0.092 -14.140 2.855 1.00 94.88 120 ALA A N 1
ATOM 940 C CA . ALA A 1 120 ? 0.103 -14.296 1.415 1.00 94.88 120 ALA A CA 1
ATOM 941 C C . ALA A 1 120 ? -0.832 -13.381 0.613 1.00 94.88 120 ALA A C 1
ATOM 943 O O . ALA A 1 120 ? -0.382 -12.700 -0.304 1.00 94.88 120 ALA A O 1
ATOM 944 N N . GLU A 1 121 ? -2.111 -13.314 0.987 1.00 95.88 121 GLU A N 1
ATOM 945 C CA . GLU A 1 121 ? -3.104 -12.466 0.323 1.00 95.88 121 GLU A CA 1
ATOM 946 C C . GLU A 1 121 ? -2.762 -10.980 0.473 1.00 95.88 121 GLU A C 1
ATOM 948 O O . GLU A 1 121 ? -2.776 -10.236 -0.509 1.00 95.88 121 GLU A O 1
ATOM 953 N N . LYS A 1 122 ? -2.370 -10.547 1.679 1.00 96.38 122 LYS A N 1
ATOM 954 C CA . LYS A 1 122 ? -1.959 -9.161 1.932 1.00 96.38 122 LYS A CA 1
ATOM 955 C C . LYS A 1 122 ? -0.726 -8.780 1.126 1.00 96.38 122 LYS A C 1
ATOM 957 O O . LYS A 1 122 ? -0.701 -7.716 0.507 1.00 96.38 122 LYS A O 1
ATOM 962 N N . SER A 1 123 ? 0.298 -9.629 1.162 1.00 95.06 123 SER A N 1
ATOM 963 C CA . SER A 1 123 ? 1.574 -9.375 0.499 1.00 95.06 123 SER A CA 1
ATOM 964 C C . SER A 1 123 ? 1.426 -9.414 -1.018 1.00 95.06 123 SER A C 1
ATOM 966 O O . SER A 1 123 ? 2.005 -8.570 -1.704 1.00 95.06 123 SER A O 1
ATOM 968 N N . GLU A 1 124 ? 0.580 -10.300 -1.550 1.00 95.62 124 GLU A N 1
ATOM 969 C CA . GLU A 1 124 ? 0.253 -10.309 -2.972 1.00 95.62 124 GLU A CA 1
ATOM 970 C C . GLU A 1 124 ? -0.501 -9.048 -3.383 1.00 95.62 124 GLU A C 1
ATOM 972 O O . GLU A 1 124 ? -0.083 -8.370 -4.321 1.00 95.62 124 GLU A O 1
ATOM 977 N N . PHE A 1 125 ? -1.547 -8.673 -2.645 1.00 96.50 125 PHE A N 1
ATOM 978 C CA . PHE A 1 125 ? -2.300 -7.454 -2.923 1.00 96.50 125 PHE A CA 1
ATOM 979 C C . PHE A 1 125 ? -1.401 -6.212 -2.878 1.00 96.50 125 PHE A C 1
ATOM 981 O O . PHE A 1 125 ? -1.379 -5.413 -3.812 1.00 96.50 125 PHE A O 1
ATOM 988 N N . ALA A 1 126 ? -0.582 -6.067 -1.831 1.00 96.12 126 ALA A N 1
ATOM 989 C CA . ALA A 1 126 ? 0.348 -4.950 -1.686 1.00 96.12 126 ALA A CA 1
ATOM 990 C C . ALA A 1 126 ? 1.444 -4.924 -2.766 1.00 96.12 126 ALA A C 1
ATOM 992 O O . ALA A 1 126 ? 2.036 -3.863 -2.999 1.00 96.12 126 ALA A O 1
ATOM 993 N N . ARG A 1 127 ? 1.729 -6.051 -3.429 1.00 94.62 127 ARG A N 1
ATOM 994 C CA . ARG A 1 127 ? 2.685 -6.151 -4.539 1.00 94.62 127 ARG A CA 1
ATOM 995 C C . ARG A 1 127 ? 2.060 -5.786 -5.882 1.00 94.62 127 ARG A C 1
ATOM 997 O O . ARG A 1 127 ? 2.753 -5.193 -6.702 1.00 94.62 127 ARG A O 1
ATOM 1004 N N . THR A 1 128 ? 0.792 -6.118 -6.102 1.00 95.19 128 THR A N 1
ATOM 1005 C CA . THR A 1 128 ? 0.135 -6.004 -7.414 1.00 95.19 128 THR A CA 1
ATOM 1006 C C . THR A 1 128 ? -0.677 -4.725 -7.587 1.00 95.19 128 THR A C 1
ATOM 1008 O O . THR A 1 128 ? -0.686 -4.174 -8.683 1.00 95.19 128 THR A O 1
ATOM 1011 N N . ILE A 1 129 ? -1.294 -4.206 -6.520 1.00 97.06 129 ILE A N 1
ATOM 1012 C CA . ILE A 1 129 ? -2.175 -3.034 -6.611 1.00 97.06 129 ILE A CA 1
ATOM 1013 C C . ILE A 1 129 ? -1.440 -1.804 -7.164 1.00 97.06 129 ILE A C 1
ATOM 1015 O O . ILE A 1 129 ? -0.328 -1.487 -6.729 1.00 97.06 129 ILE A O 1
ATOM 1019 N N . GLY A 1 130 ? -2.040 -1.069 -8.092 1.00 93.88 130 GLY A N 1
ATOM 1020 C CA . GLY A 1 130 ? -1.413 0.103 -8.701 1.00 93.88 130 GLY A CA 1
ATOM 1021 C C . GLY A 1 130 ? -0.466 -0.210 -9.856 1.00 93.88 130 GLY A C 1
ATOM 1022 O O . GLY A 1 130 ? 0.279 0.675 -10.261 1.00 93.88 130 GLY A O 1
ATOM 1023 N N . PHE A 1 131 ? -0.418 -1.436 -10.366 1.00 94.50 131 PHE A N 1
ATOM 1024 C CA . PHE A 1 131 ? 0.327 -1.766 -11.588 1.00 94.50 131 PHE A CA 1
ATOM 1025 C C . PHE A 1 131 ? -0.599 -2.115 -12.760 1.00 94.50 131 PHE A C 1
ATOM 1027 O O . PHE A 1 131 ? -0.161 -2.713 -13.739 1.00 94.50 131 PHE A O 1
ATOM 1034 N N . GLU A 1 132 ? -1.873 -1.728 -12.675 1.00 90.38 132 GLU A N 1
ATOM 1035 C CA . GLU A 1 132 ? -2.886 -1.977 -13.704 1.00 90.38 132 GLU A CA 1
ATOM 1036 C C . GLU A 1 132 ? -2.532 -1.274 -15.027 1.00 90.38 132 GLU A C 1
ATOM 1038 O O . GLU A 1 132 ? -2.740 -1.842 -16.095 1.00 90.38 132 GLU A O 1
ATOM 1043 N N . ASP A 1 133 ? -1.892 -0.101 -14.950 1.00 87.31 133 ASP A N 1
ATOM 1044 C CA . ASP A 1 133 ? -1.390 0.672 -16.099 1.00 87.31 133 ASP A CA 1
ATOM 1045 C C . ASP A 1 133 ? 0.067 0.314 -16.480 1.00 87.31 133 ASP A C 1
ATOM 1047 O O . ASP A 1 133 ? 0.761 1.063 -17.170 1.00 87.31 133 ASP A O 1
ATOM 1051 N N . GLY A 1 134 ? 0.570 -0.829 -16.003 1.00 90.00 134 GLY A N 1
ATOM 1052 C CA . GLY A 1 134 ? 1.936 -1.295 -16.233 1.00 90.00 134 GLY A CA 1
ATOM 1053 C C . GLY A 1 134 ? 2.958 -0.822 -15.191 1.00 90.00 134 GLY A C 1
ATOM 1054 O O . GLY A 1 134 ? 2.660 -0.095 -14.244 1.00 90.00 134 GLY A O 1
ATOM 1055 N N . TYR A 1 135 ? 4.204 -1.273 -15.361 1.00 91.69 135 TYR A N 1
ATOM 1056 C CA . TYR A 1 135 ? 5.273 -1.118 -14.361 1.00 91.69 135 TYR A CA 1
ATOM 1057 C C . TYR A 1 135 ? 6.119 0.150 -14.512 1.00 91.69 135 TYR A C 1
ATOM 1059 O O . TYR A 1 135 ? 6.834 0.523 -13.578 1.00 91.69 135 TYR A O 1
ATOM 1067 N N . GLY A 1 136 ? 6.053 0.813 -15.664 1.00 92.69 136 GLY A N 1
ATOM 1068 C CA . GLY A 1 136 ? 6.822 2.017 -15.949 1.00 92.69 136 GLY A CA 1
ATOM 1069 C C . GLY A 1 136 ? 6.981 2.272 -17.437 1.00 92.69 136 GLY A C 1
ATOM 1070 O O . GLY A 1 136 ? 6.487 1.510 -18.268 1.00 92.69 136 GLY A O 1
ATOM 1071 N N . THR A 1 137 ? 7.739 3.316 -17.742 1.00 92.81 137 THR A N 1
ATOM 1072 C CA . THR A 1 137 ? 8.093 3.722 -19.101 1.00 92.81 137 THR A CA 1
ATOM 1073 C C . THR A 1 137 ? 9.554 3.363 -19.367 1.00 92.81 137 THR A C 1
ATOM 1075 O O . THR A 1 137 ? 10.442 3.785 -18.622 1.00 92.81 137 THR A O 1
ATOM 1078 N N . LEU A 1 138 ? 9.818 2.587 -20.424 1.00 92.44 138 LEU A N 1
ATOM 1079 C CA . LEU A 1 138 ? 11.164 2.360 -20.960 1.00 92.44 138 LEU A CA 1
ATOM 1080 C C . LEU A 1 138 ? 11.350 3.228 -22.208 1.00 92.44 138 LEU A C 1
ATOM 1082 O O . LEU A 1 138 ? 10.673 3.030 -23.212 1.00 92.44 138 LEU A O 1
ATOM 1086 N N . SER A 1 139 ? 12.277 4.175 -22.142 1.00 92.44 139 SER A N 1
ATOM 1087 C CA . SER A 1 139 ? 12.711 4.990 -23.274 1.00 92.44 139 SER A CA 1
ATOM 1088 C C . SER A 1 139 ? 14.080 4.520 -23.748 1.00 92.44 139 SER A C 1
ATOM 1090 O O . SER A 1 139 ? 15.008 4.410 -22.946 1.00 92.44 139 SER A O 1
ATOM 1092 N N . VAL A 1 140 ? 14.211 4.270 -25.047 1.00 91.19 140 VAL A N 1
ATOM 1093 C CA . VAL A 1 140 ? 15.482 3.919 -25.689 1.00 91.19 140 VAL A CA 1
ATOM 1094 C C . VAL A 1 140 ? 15.795 4.922 -26.793 1.00 91.19 140 VAL A C 1
ATOM 1096 O O . VAL A 1 140 ? 14.898 5.334 -27.527 1.00 91.19 140 VAL A O 1
ATOM 1099 N N . THR A 1 141 ? 17.060 5.313 -26.892 1.00 90.25 141 THR A N 1
ATOM 1100 C CA . THR A 1 141 ? 17.596 6.132 -27.978 1.00 90.25 141 THR A CA 1
ATOM 1101 C C . THR A 1 141 ? 18.564 5.277 -28.776 1.00 90.25 141 THR A C 1
ATOM 1103 O O . THR A 1 141 ? 19.462 4.652 -28.212 1.00 90.25 141 THR A O 1
ATOM 1106 N N . LEU A 1 142 ? 18.329 5.229 -30.081 1.00 86.88 142 LEU A N 1
ATOM 1107 C CA . LEU A 1 142 ? 19.077 4.441 -31.047 1.00 86.88 142 LEU A CA 1
ATOM 1108 C C . LEU A 1 142 ? 19.981 5.389 -31.826 1.00 86.88 142 LEU A C 1
ATOM 1110 O O . LEU A 1 142 ? 19.520 6.450 -32.247 1.00 86.88 142 LEU A O 1
ATOM 1114 N N . ASP A 1 143 ? 21.228 4.987 -32.045 1.00 79.69 143 ASP A N 1
ATOM 1115 C CA . ASP A 1 143 ? 22.103 5.674 -33.006 1.00 79.69 143 ASP A CA 1
ATOM 1116 C C . ASP A 1 143 ? 21.868 5.177 -34.440 1.00 79.69 143 ASP A C 1
ATOM 1118 O O . ASP A 1 143 ? 22.246 5.840 -35.404 1.00 79.69 143 ASP A O 1
ATOM 1122 N N . GLY A 1 144 ? 21.218 4.017 -34.556 1.00 71.94 144 GLY A N 1
ATOM 1123 C CA . GLY A 1 144 ? 20.930 3.325 -35.799 1.00 71.94 144 GLY A CA 1
ATOM 1124 C C . GLY A 1 144 ? 19.627 3.721 -36.496 1.00 71.94 144 GLY A C 1
ATOM 1125 O O . GLY A 1 144 ? 18.742 4.366 -35.926 1.00 71.94 144 GLY A O 1
ATOM 1126 N N . GLY A 1 145 ? 19.506 3.303 -37.754 1.00 81.06 145 GLY A N 1
ATOM 1127 C CA . GLY A 1 145 ? 18.324 3.506 -38.595 1.00 81.06 145 GLY A CA 1
ATOM 1128 C C . GLY A 1 145 ? 17.229 2.455 -38.379 1.00 81.06 145 GLY A C 1
ATOM 1129 O O . GLY A 1 145 ? 17.410 1.455 -37.687 1.00 81.06 145 GLY A O 1
ATOM 1130 N N . ILE A 1 146 ? 16.073 2.656 -39.022 1.00 83.44 146 ILE A N 1
ATOM 1131 C CA . ILE A 1 146 ? 14.966 1.678 -39.015 1.00 83.44 146 ILE A CA 1
ATOM 1132 C C . ILE A 1 146 ? 15.422 0.317 -39.573 1.00 83.44 146 ILE A C 1
ATOM 1134 O O . ILE A 1 146 ? 14.974 -0.716 -39.080 1.00 83.44 146 ILE A O 1
ATOM 1138 N N . ASP A 1 147 ? 16.336 0.313 -40.545 1.00 89.00 147 ASP A N 1
ATOM 1139 C CA . ASP A 1 147 ? 16.839 -0.907 -41.185 1.00 89.00 147 ASP A CA 1
ATOM 1140 C C . ASP A 1 147 ? 17.570 -1.827 -40.193 1.00 89.00 147 ASP A C 1
ATOM 1142 O O . ASP A 1 147 ? 17.297 -3.021 -40.145 1.00 89.00 147 ASP A O 1
ATOM 1146 N N . GLU A 1 148 ? 18.403 -1.281 -39.306 1.00 86.94 148 GLU A N 1
ATOM 1147 C CA . GLU A 1 148 ? 19.128 -2.087 -38.312 1.00 86.94 148 GLU A CA 1
ATOM 1148 C C . GLU A 1 148 ? 18.187 -2.645 -37.229 1.00 86.94 148 GLU A C 1
ATOM 1150 O O . GLU A 1 148 ? 18.410 -3.727 -36.686 1.00 86.94 148 GLU A O 1
ATOM 1155 N N . MET A 1 149 ? 17.082 -1.949 -36.939 1.00 87.12 149 MET A N 1
ATOM 1156 C CA . MET A 1 149 ? 16.022 -2.490 -36.084 1.00 87.12 149 MET A CA 1
ATOM 1157 C C . MET A 1 149 ? 15.305 -3.671 -36.755 1.00 87.12 149 MET A C 1
ATOM 1159 O O . MET A 1 149 ? 14.983 -4.650 -36.079 1.00 87.12 149 MET A O 1
ATOM 1163 N N . LEU A 1 150 ? 15.059 -3.599 -38.069 1.00 88.31 150 LEU A N 1
ATOM 1164 C CA . LEU A 1 150 ? 14.492 -4.712 -38.835 1.00 88.31 150 LEU A CA 1
ATOM 1165 C C . LEU A 1 150 ? 15.456 -5.901 -38.863 1.00 88.31 150 LEU A C 1
ATOM 1167 O O . LEU A 1 150 ? 15.036 -7.025 -38.590 1.00 88.31 150 LEU A O 1
ATOM 1171 N N . ASP A 1 151 ? 16.744 -5.655 -39.095 1.00 89.75 151 ASP A N 1
ATOM 1172 C CA . ASP A 1 151 ? 17.777 -6.689 -39.079 1.00 89.75 151 ASP A CA 1
ATOM 1173 C C . ASP A 1 151 ? 17.865 -7.385 -37.712 1.00 89.75 151 ASP A C 1
ATOM 1175 O O . ASP A 1 151 ? 17.957 -8.613 -37.652 1.00 89.75 151 ASP A O 1
ATOM 1179 N N . LEU A 1 152 ? 17.754 -6.637 -36.605 1.00 88.12 152 LEU A N 1
ATOM 1180 C CA . LEU A 1 152 ? 17.708 -7.208 -35.254 1.00 88.12 152 LEU A CA 1
ATOM 1181 C C . LEU A 1 152 ? 16.474 -8.103 -35.058 1.00 88.12 152 LEU A C 1
ATOM 1183 O O . LEU A 1 152 ? 16.575 -9.189 -34.491 1.00 88.12 152 LEU A O 1
ATOM 1187 N N . GLN A 1 153 ? 15.302 -7.669 -35.530 1.00 85.75 153 GLN A N 1
ATOM 1188 C CA . GLN A 1 153 ? 14.057 -8.442 -35.420 1.00 85.75 153 GLN A CA 1
ATOM 1189 C C . GLN A 1 153 ? 14.072 -9.715 -36.272 1.00 85.75 153 GLN A C 1
ATOM 1191 O O . GLN A 1 153 ? 13.512 -10.733 -35.862 1.00 85.75 153 GLN A O 1
ATOM 1196 N N . LEU A 1 154 ? 14.718 -9.665 -37.439 1.00 88.25 154 LEU A N 1
ATOM 1197 C CA . LEU A 1 154 ? 14.922 -10.813 -38.323 1.00 88.25 154 LEU A CA 1
ATOM 1198 C C . LEU A 1 154 ? 16.049 -11.743 -37.842 1.00 88.25 154 LEU A C 1
ATOM 1200 O O . LEU A 1 154 ? 16.223 -12.823 -38.407 1.00 88.25 154 LEU A O 1
ATOM 1204 N N . GLY A 1 155 ? 16.802 -11.351 -36.809 1.00 87.44 155 GLY A N 1
ATOM 1205 C CA . GLY A 1 155 ? 17.954 -12.101 -36.305 1.00 87.44 155 GLY A CA 1
ATOM 1206 C C . GLY A 1 155 ? 19.167 -12.061 -37.239 1.00 87.44 155 GLY A C 1
ATOM 1207 O O . GLY A 1 155 ? 20.025 -12.936 -37.157 1.00 87.44 155 GLY A O 1
ATOM 1208 N N . LEU A 1 156 ? 19.232 -11.073 -38.138 1.00 89.44 156 LEU A N 1
ATOM 1209 C CA . LEU A 1 156 ? 20.373 -10.833 -39.027 1.00 89.44 156 LEU A CA 1
ATOM 1210 C C . LEU A 1 156 ? 21.543 -10.178 -38.282 1.00 89.44 156 LEU A C 1
ATOM 1212 O O . LEU A 1 156 ? 22.697 -10.381 -38.655 1.00 89.44 156 LEU A O 1
ATOM 1216 N N . ILE A 1 157 ? 21.249 -9.445 -37.204 1.00 89.50 157 ILE A N 1
ATOM 1217 C CA . ILE A 1 157 ? 22.234 -8.950 -36.237 1.00 89.50 157 ILE A CA 1
ATOM 1218 C C . ILE A 1 157 ? 21.856 -9.399 -34.822 1.00 89.50 157 ILE A C 1
ATOM 1220 O O . ILE A 1 157 ? 20.680 -9.534 -34.492 1.00 89.50 157 ILE A O 1
ATOM 1224 N N . GLU A 1 158 ? 22.857 -9.634 -33.971 1.00 87.25 158 GLU A N 1
ATOM 1225 C CA . GLU A 1 158 ? 22.642 -10.148 -32.608 1.00 87.25 158 GLU A CA 1
ATOM 1226 C C . GLU A 1 158 ? 22.240 -9.061 -31.606 1.00 87.25 158 GLU A C 1
ATOM 1228 O O . GLU A 1 158 ? 21.535 -9.325 -30.628 1.00 87.25 158 GLU A O 1
ATOM 1233 N N . SER A 1 159 ? 22.723 -7.835 -31.816 1.00 89.50 159 SER A N 1
ATOM 1234 C CA . SER A 1 159 ? 22.445 -6.716 -30.925 1.00 89.50 159 SER A CA 1
ATOM 1235 C C . SER A 1 159 ? 22.508 -5.382 -31.650 1.00 89.50 159 SER A C 1
ATOM 1237 O O . SER A 1 159 ? 23.241 -5.235 -32.627 1.00 89.50 159 SER A O 1
ATOM 1239 N N . LEU A 1 160 ? 21.775 -4.407 -31.121 1.00 89.62 160 LEU A N 1
ATOM 1240 C CA . LEU A 1 160 ? 21.754 -3.037 -31.616 1.00 89.62 160 LEU A CA 1
ATOM 1241 C C . LEU A 1 160 ? 22.240 -2.081 -30.515 1.00 89.62 160 LEU A C 1
ATOM 1243 O O . LEU A 1 160 ? 21.680 -2.116 -29.411 1.00 89.62 160 LEU A O 1
ATOM 1247 N N . PRO A 1 161 ? 23.272 -1.255 -30.763 1.00 90.19 161 PRO A N 1
ATOM 1248 C CA . PRO A 1 161 ? 23.747 -0.295 -29.779 1.00 90.19 161 PRO A CA 1
ATOM 1249 C C . PRO A 1 161 ? 22.710 0.811 -29.539 1.00 90.19 161 PRO A C 1
ATOM 1251 O O . PRO A 1 161 ? 22.058 1.309 -30.458 1.00 90.19 161 PRO A O 1
ATOM 1254 N N . LEU A 1 162 ? 22.565 1.190 -28.275 1.00 90.81 162 LEU A N 1
ATOM 1255 C CA . LEU A 1 162 ? 21.713 2.266 -27.790 1.00 90.81 162 LEU A CA 1
ATOM 1256 C C . LEU A 1 162 ? 22.604 3.360 -27.197 1.00 90.81 162 LEU A C 1
ATOM 1258 O O . LEU A 1 162 ? 23.361 3.079 -26.265 1.00 90.81 162 LEU A O 1
ATOM 1262 N N . SER A 1 163 ? 22.442 4.606 -27.646 1.00 91.69 163 SER A N 1
ATOM 1263 C CA . SER A 1 163 ? 23.054 5.781 -26.999 1.00 91.69 163 SER A CA 1
ATOM 1264 C C . SER A 1 163 ? 22.338 6.201 -25.726 1.00 91.69 163 SER A C 1
ATOM 1266 O O . SER A 1 163 ? 22.817 7.052 -24.971 1.00 91.69 163 SER A O 1
ATOM 1268 N N . ARG A 1 164 ? 21.147 5.649 -25.473 1.00 92.94 164 ARG A N 1
ATOM 1269 C CA . ARG A 1 164 ? 20.509 5.779 -24.169 1.00 92.94 164 ARG A CA 1
ATOM 1270 C C . ARG A 1 164 ? 19.483 4.693 -23.910 1.00 92.94 164 ARG A C 1
ATOM 1272 O O . ARG A 1 164 ? 18.659 4.399 -24.768 1.00 92.94 164 ARG A O 1
ATOM 1279 N N . ALA A 1 165 ? 19.442 4.186 -22.687 1.00 93.12 165 ALA A N 1
ATOM 1280 C CA . ALA A 1 165 ? 18.307 3.430 -22.176 1.00 93.12 165 ALA A CA 1
ATOM 1281 C C . ALA A 1 165 ? 17.912 3.969 -20.801 1.00 93.12 165 ALA A C 1
ATOM 1283 O O . ALA A 1 165 ? 18.721 4.009 -19.873 1.00 93.12 165 ALA A O 1
ATOM 1284 N N . ARG A 1 166 ? 16.652 4.382 -20.664 1.00 94.50 166 ARG A N 1
ATOM 1285 C CA . ARG A 1 166 ? 16.112 4.985 -19.448 1.00 94.50 166 ARG A CA 1
ATOM 1286 C C . ARG A 1 166 ? 14.811 4.308 -19.055 1.00 94.50 166 ARG A C 1
ATOM 1288 O O . ARG A 1 166 ? 13.865 4.294 -19.834 1.00 94.50 166 ARG A O 1
ATOM 1295 N N . TYR A 1 167 ? 14.738 3.815 -17.825 1.00 94.56 167 TYR A N 1
ATOM 1296 C CA . TYR A 1 167 ? 13.518 3.237 -17.268 1.00 94.56 167 TYR A CA 1
ATOM 1297 C C . TYR A 1 167 ? 13.035 4.027 -16.063 1.00 94.56 167 TYR A C 1
ATOM 1299 O O . TYR A 1 167 ? 13.752 4.190 -15.068 1.00 94.56 167 TYR A O 1
ATOM 1307 N N . VAL A 1 168 ? 11.792 4.483 -16.148 1.00 94.81 168 VAL A N 1
ATOM 1308 C CA . VAL A 1 168 ? 11.101 5.203 -15.085 1.00 94.81 168 VAL A CA 1
ATOM 1309 C C . VAL A 1 168 ? 9.982 4.309 -14.557 1.00 94.81 168 VAL A C 1
ATOM 1311 O O . VAL A 1 168 ? 8.978 4.122 -15.244 1.00 94.81 168 VAL A O 1
ATOM 1314 N N . PRO A 1 169 ? 10.141 3.716 -13.360 1.00 93.56 169 PRO A N 1
ATOM 1315 C CA . PRO A 1 169 ? 9.067 2.973 -12.721 1.00 93.56 169 PRO A CA 1
ATOM 1316 C C . PRO A 1 169 ? 7.833 3.849 -12.500 1.00 93.56 169 PRO A C 1
ATOM 1318 O O . PRO A 1 169 ? 7.950 5.008 -12.097 1.00 93.56 169 PRO A O 1
ATOM 1321 N N . GLN A 1 170 ? 6.654 3.256 -12.652 1.00 94.25 170 GLN A N 1
ATOM 1322 C CA . GLN A 1 170 ? 5.393 3.887 -12.285 1.00 94.25 170 GLN A CA 1
ATOM 1323 C C . GLN A 1 170 ? 4.558 2.978 -11.395 1.00 94.25 170 GLN A C 1
ATOM 1325 O O . GLN A 1 170 ? 4.706 1.758 -11.400 1.00 94.25 170 GLN A O 1
ATOM 1330 N N . ARG A 1 171 ? 3.675 3.590 -10.610 1.00 95.06 171 ARG A N 1
ATOM 1331 C CA . ARG A 1 171 ? 2.614 2.893 -9.881 1.00 95.06 171 ARG A CA 1
ATOM 1332 C C . ARG A 1 171 ? 1.418 3.827 -9.746 1.00 95.06 171 ARG A C 1
ATOM 1334 O O . ARG A 1 171 ? 1.612 4.990 -9.411 1.00 95.06 171 ARG A O 1
ATOM 1341 N N . PHE A 1 172 ? 0.204 3.337 -9.961 1.00 95.69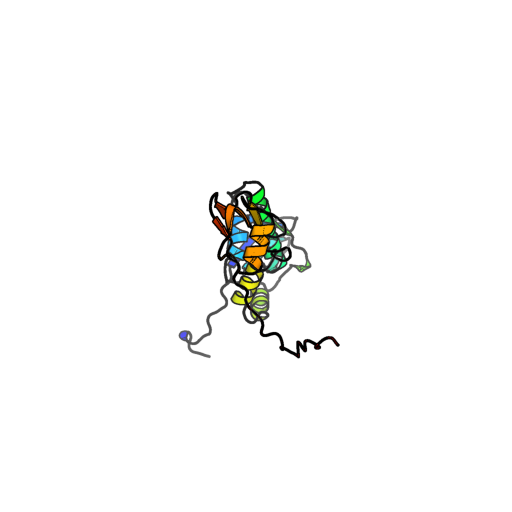 172 PHE A N 1
ATOM 1342 C CA . PHE A 1 172 ? -1.038 4.109 -10.025 1.00 95.69 172 PHE A CA 1
ATOM 1343 C C . PHE A 1 172 ? -1.002 5.197 -11.111 1.00 95.69 172 PHE A C 1
ATOM 1345 O O . PHE A 1 172 ? -1.512 6.293 -10.884 1.00 95.69 172 PHE A O 1
ATOM 1352 N N . GLY A 1 173 ? -0.303 4.936 -12.223 1.00 93.38 173 GLY A N 1
ATOM 1353 C CA . GLY A 1 173 ? -0.027 5.935 -13.263 1.00 93.38 173 GLY A CA 1
ATOM 1354 C C . GLY A 1 173 ? 0.870 7.095 -12.804 1.00 93.38 173 GLY A C 1
ATOM 1355 O O . GLY A 1 173 ? 0.896 8.147 -13.435 1.00 93.38 173 GLY A O 1
ATOM 1356 N N . ILE A 1 174 ? 1.568 6.953 -11.670 1.00 93.56 174 ILE A N 1
ATOM 1357 C CA . ILE A 1 174 ? 2.462 7.978 -11.125 1.00 93.56 174 ILE A CA 1
ATOM 1358 C C . ILE A 1 174 ? 3.906 7.488 -11.244 1.00 93.56 174 ILE A C 1
ATOM 1360 O O . ILE A 1 174 ? 4.308 6.530 -10.573 1.00 93.56 174 ILE A O 1
ATOM 1364 N N . GLU A 1 175 ? 4.683 8.172 -12.078 1.00 92.38 175 GLU A N 1
ATOM 1365 C CA . GLU A 1 175 ? 6.113 7.936 -12.276 1.00 92.38 175 GLU A CA 1
ATOM 1366 C C . GLU A 1 175 ? 6.958 8.379 -11.071 1.00 92.38 175 GLU A C 1
ATOM 1368 O O . GLU A 1 175 ? 6.609 9.309 -10.334 1.00 92.38 175 GLU A O 1
ATOM 1373 N N . THR A 1 176 ? 8.100 7.720 -10.864 1.00 88.25 176 THR A N 1
ATOM 1374 C CA . THR A 1 176 ? 9.117 8.196 -9.920 1.00 88.25 176 THR A CA 1
ATOM 1375 C C . THR A 1 176 ? 9.901 9.373 -10.497 1.00 88.25 176 THR A C 1
ATOM 1377 O O . THR A 1 176 ? 10.226 9.372 -11.682 1.00 88.25 176 THR A O 1
ATOM 1380 N N . PRO A 1 177 ? 10.305 10.357 -9.670 1.00 87.50 177 PRO A N 1
ATOM 1381 C CA . PRO A 1 177 ? 11.086 11.497 -10.157 1.00 87.50 177 PRO A CA 1
ATOM 1382 C C . PRO A 1 177 ? 12.483 11.080 -10.635 1.00 87.50 177 PRO A C 1
ATOM 1384 O O . PRO A 1 177 ? 13.071 11.722 -11.501 1.00 87.50 177 PRO A O 1
ATOM 1387 N N . GLN A 1 178 ? 13.018 9.996 -10.069 1.00 87.88 178 GLN A N 1
ATOM 1388 C CA . GLN A 1 178 ? 14.302 9.430 -10.456 1.00 87.88 178 GLN A CA 1
ATOM 1389 C C . GLN A 1 178 ? 14.075 8.154 -11.272 1.00 87.88 178 GLN A C 1
ATOM 1391 O O . GLN A 1 178 ? 13.290 7.297 -10.844 1.00 87.88 178 GLN A O 1
ATOM 1396 N N . PRO A 1 179 ? 14.739 8.009 -12.433 1.00 91.12 179 PRO A N 1
ATOM 1397 C CA . PRO A 1 179 ? 14.731 6.752 -13.162 1.00 91.12 179 PRO A CA 1
ATOM 1398 C C . PRO A 1 179 ? 15.416 5.669 -12.324 1.00 91.12 179 PRO A C 1
ATOM 1400 O O . PRO A 1 179 ? 16.344 5.944 -11.563 1.00 91.12 179 PRO A O 1
ATOM 1403 N N . ARG A 1 180 ? 14.978 4.418 -12.479 1.00 91.69 180 ARG A N 1
ATOM 1404 C CA . ARG A 1 180 ? 15.656 3.279 -11.845 1.00 91.69 180 ARG A CA 1
ATOM 1405 C C . ARG A 1 180 ? 16.998 2.998 -12.513 1.00 91.69 180 ARG A C 1
ATOM 1407 O O . ARG A 1 180 ? 17.933 2.582 -11.837 1.00 91.69 180 ARG A O 1
ATOM 1414 N N . PHE A 1 181 ? 17.074 3.211 -13.822 1.00 91.25 181 PHE A N 1
ATOM 1415 C CA . PHE A 1 181 ? 18.326 3.247 -14.561 1.00 91.25 181 PHE A CA 1
ATOM 1416 C C . PHE A 1 181 ? 18.227 4.246 -15.709 1.00 91.25 181 PHE A C 1
ATOM 1418 O O . PHE A 1 181 ? 17.155 4.447 -16.285 1.00 91.25 181 PHE A O 1
ATOM 1425 N N . ASP A 1 182 ? 19.358 4.869 -16.006 1.00 94.50 182 ASP A N 1
ATOM 1426 C CA . ASP A 1 182 ? 19.557 5.803 -17.106 1.00 94.50 182 ASP A CA 1
ATOM 1427 C C . ASP A 1 182 ? 21.013 5.646 -17.550 1.00 94.50 182 ASP A C 1
ATOM 1429 O O . ASP A 1 182 ? 21.930 6.054 -16.836 1.00 94.50 182 ASP A O 1
ATOM 1433 N N . VAL A 1 183 ? 21.223 4.929 -18.651 1.00 93.94 183 VAL A N 1
ATOM 1434 C CA . VAL A 1 183 ? 22.551 4.529 -19.134 1.00 93.94 183 VAL A CA 1
ATOM 1435 C C . VAL A 1 183 ? 22.776 5.077 -20.535 1.00 93.94 183 VAL A C 1
ATOM 1437 O O . VAL A 1 183 ? 21.849 5.066 -21.339 1.00 93.94 183 VAL A O 1
ATOM 1440 N N . ALA A 1 184 ? 23.988 5.570 -20.805 1.00 87.88 184 ALA A N 1
ATOM 1441 C CA . ALA A 1 184 ? 24.369 6.209 -22.071 1.00 87.88 184 ALA A CA 1
ATOM 1442 C C . ALA A 1 184 ? 24.903 5.223 -23.128 1.00 87.88 184 ALA A C 1
ATOM 1444 O O . ALA A 1 184 ? 25.059 5.585 -24.283 1.00 87.88 184 ALA A O 1
ATOM 1445 N N . GLU A 1 185 ? 25.180 3.980 -22.740 1.00 88.75 185 GLU A N 1
ATOM 1446 C CA . GLU A 1 185 ? 25.633 2.928 -23.649 1.00 88.75 185 GLU A CA 1
ATOM 1447 C C . GLU A 1 185 ? 24.972 1.621 -23.214 1.00 88.75 185 GLU A C 1
ATOM 1449 O O . GLU A 1 185 ? 25.158 1.154 -22.086 1.00 88.75 185 GLU A O 1
ATOM 1454 N N . ALA A 1 186 ? 24.136 1.060 -24.080 1.00 88.69 186 ALA A N 1
ATOM 1455 C CA . ALA A 1 186 ? 23.475 -0.219 -23.853 1.00 88.69 186 ALA A CA 1
ATOM 1456 C C . ALA A 1 186 ? 23.335 -0.989 -25.167 1.00 88.69 186 ALA A C 1
ATOM 1458 O O . ALA A 1 186 ? 23.461 -0.420 -26.244 1.00 88.69 186 ALA A O 1
ATOM 1459 N N . HIS A 1 187 ? 23.053 -2.285 -25.082 1.00 88.88 187 HIS A N 1
ATOM 1460 C CA . HIS A 1 187 ? 22.759 -3.116 -26.246 1.00 88.88 187 HIS A CA 1
ATOM 1461 C C . HIS A 1 187 ? 21.340 -3.666 -26.132 1.00 88.88 187 HIS A C 1
ATOM 1463 O O . HIS A 1 187 ? 20.964 -4.222 -25.098 1.00 88.88 187 HIS A O 1
ATOM 1469 N N . LEU A 1 188 ? 20.554 -3.519 -27.197 1.00 87.44 188 LEU A N 1
ATOM 1470 C CA . LEU A 1 188 ? 19.270 -4.191 -27.339 1.00 87.44 188 LEU A CA 1
ATOM 1471 C C . LEU A 1 188 ? 19.498 -5.551 -27.992 1.00 87.44 188 LEU A C 1
ATOM 1473 O O . LEU A 1 188 ? 20.000 -5.621 -29.110 1.00 87.44 188 LEU A O 1
ATOM 1477 N N . MET A 1 189 ? 19.103 -6.616 -27.302 1.00 87.62 189 MET A N 1
ATOM 1478 C CA . MET A 1 189 ? 19.093 -7.976 -27.835 1.00 87.62 189 MET A CA 1
ATOM 1479 C C . MET A 1 189 ? 17.654 -8.474 -27.879 1.00 87.62 189 MET A C 1
ATOM 1481 O O . MET A 1 189 ? 16.918 -8.349 -26.897 1.00 87.62 189 MET A O 1
ATOM 1485 N N . VAL A 1 190 ? 17.259 -9.059 -29.005 1.00 84.06 190 VAL A N 1
ATOM 1486 C CA . VAL A 1 190 ? 15.957 -9.708 -29.155 1.00 84.06 190 VAL A CA 1
ATOM 1487 C C . VAL A 1 190 ? 16.205 -11.196 -29.323 1.00 84.06 190 VAL A C 1
ATOM 1489 O O . VAL A 1 190 ? 16.842 -11.625 -30.277 1.00 84.06 190 VAL A O 1
ATOM 1492 N N . THR A 1 191 ? 15.705 -11.998 -28.386 1.00 80.38 191 THR A N 1
ATOM 1493 C CA . THR A 1 191 ? 15.691 -13.455 -28.531 1.00 80.38 191 THR A CA 1
ATOM 1494 C C . THR A 1 191 ? 14.281 -13.875 -28.930 1.00 80.38 191 THR A C 1
ATOM 1496 O O . THR A 1 191 ? 13.376 -13.819 -28.091 1.00 80.38 191 THR A O 1
ATOM 1499 N N . PRO A 1 192 ? 14.053 -14.282 -30.189 1.00 69.31 192 PRO A N 1
ATOM 1500 C CA . PRO A 1 192 ? 12.757 -14.788 -30.592 1.00 69.31 192 PRO A CA 1
ATOM 1501 C C . PRO A 1 192 ? 12.476 -16.089 -29.842 1.00 69.31 192 PRO A C 1
ATOM 1503 O O . PRO A 1 192 ? 13.137 -17.107 -30.042 1.00 69.31 192 PRO A O 1
ATOM 1506 N N . VAL A 1 193 ? 11.468 -16.070 -28.973 1.00 73.94 193 VAL A N 1
ATOM 1507 C CA . VAL A 1 193 ? 10.928 -17.292 -28.380 1.00 73.94 193 VAL A CA 1
ATOM 1508 C C . VAL A 1 193 ? 9.880 -17.816 -29.350 1.00 73.94 193 VAL A C 1
ATOM 1510 O O . VAL A 1 193 ? 8.716 -17.417 -29.309 1.00 73.94 193 VAL A O 1
ATOM 1513 N N . GLY A 1 194 ? 10.310 -18.672 -30.277 1.00 60.22 194 GLY A N 1
ATOM 1514 C CA . GLY A 1 194 ? 9.395 -19.359 -31.178 1.00 60.22 194 GLY A CA 1
ATOM 1515 C C . GLY A 1 194 ? 8.391 -20.171 -30.363 1.00 60.22 194 GLY A C 1
ATOM 1516 O O . GLY A 1 194 ? 8.755 -21.158 -29.727 1.00 60.22 194 GLY A O 1
ATOM 1517 N N . LYS A 1 195 ? 7.114 -19.781 -30.379 1.00 55.59 195 LYS A N 1
ATOM 1518 C CA . LYS A 1 195 ? 6.056 -20.762 -30.125 1.00 55.59 195 LYS A CA 1
ATOM 1519 C C . LYS A 1 195 ? 6.082 -21.714 -31.321 1.00 55.59 195 LYS A C 1
ATOM 1521 O O . LYS A 1 195 ? 6.100 -21.202 -32.441 1.00 55.59 195 LYS A O 1
ATOM 1526 N N . PRO A 1 196 ? 6.106 -23.046 -31.138 1.00 52.19 196 PRO A N 1
ATOM 1527 C CA . PRO A 1 196 ? 5.895 -23.949 -32.257 1.00 52.19 196 PRO A CA 1
ATOM 1528 C C . PRO A 1 196 ? 4.535 -23.600 -32.860 1.00 52.19 196 PRO A C 1
ATOM 1530 O O . PRO A 1 196 ? 3.493 -23.827 -32.249 1.00 52.19 196 PRO A O 1
ATOM 1533 N N . GLY A 1 197 ? 4.555 -22.937 -34.013 1.00 5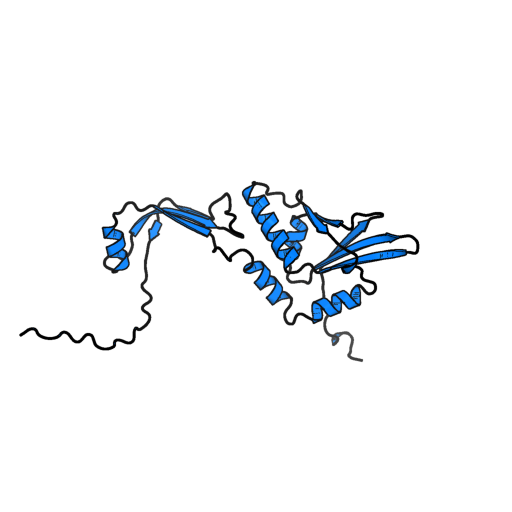0.47 197 GLY A N 1
ATOM 1534 C CA . GLY A 1 197 ? 3.378 -22.843 -34.850 1.00 50.47 197 GLY A CA 1
ATOM 1535 C C . GLY A 1 197 ? 3.122 -24.238 -35.389 1.00 50.47 197 GLY A C 1
ATOM 1536 O O . GLY A 1 197 ? 4.070 -24.910 -35.805 1.00 50.47 197 GLY A O 1
ATOM 1537 N N . ASP A 1 198 ? 1.867 -24.676 -35.376 1.00 49.81 198 ASP A N 1
ATOM 1538 C CA . ASP A 1 198 ? 1.458 -25.802 -36.203 1.00 49.81 198 ASP A CA 1
ATOM 1539 C C . ASP A 1 198 ? 1.820 -25.441 -37.645 1.00 49.81 198 ASP A C 1
ATOM 1541 O O . ASP A 1 198 ? 1.174 -24.615 -38.291 1.00 49.81 198 ASP A O 1
ATOM 1545 N N . CYS A 1 199 ? 2.934 -25.999 -38.111 1.00 44.78 199 CYS A N 1
ATOM 1546 C CA . CYS A 1 199 ? 3.426 -25.846 -39.465 1.00 44.78 199 CYS A CA 1
ATOM 1547 C C . CYS A 1 199 ? 2.485 -26.649 -40.368 1.00 44.78 199 CYS A C 1
ATOM 1549 O O . CYS A 1 199 ? 2.775 -27.784 -40.737 1.00 44.78 199 CYS A O 1
ATOM 1551 N N . GLN A 1 200 ? 1.304 -26.100 -40.649 1.00 47.69 200 GLN A N 1
ATOM 1552 C CA . GLN A 1 200 ? 0.415 -26.634 -41.667 1.00 47.69 200 GLN A CA 1
ATOM 1553 C C . GLN A 1 200 ? 0.753 -25.975 -43.006 1.00 47.69 200 GLN A C 1
ATOM 1555 O O . GLN A 1 200 ? 0.406 -24.830 -43.276 1.00 47.69 200 GLN A O 1
ATOM 1560 N N . ASP A 1 201 ? 1.472 -26.754 -43.815 1.00 45.25 201 ASP A N 1
ATOM 1561 C CA . ASP A 1 201 ? 1.499 -26.743 -45.276 1.00 45.25 201 ASP A CA 1
ATOM 1562 C C . ASP A 1 201 ? 1.747 -25.403 -45.985 1.00 45.25 201 ASP A C 1
ATOM 1564 O O . ASP A 1 201 ? 0.876 -24.835 -46.649 1.00 45.25 201 ASP A O 1
ATOM 1568 N N . PHE A 1 202 ? 3.016 -24.993 -46.029 1.00 41.03 202 PHE A N 1
ATOM 1569 C CA . PHE A 1 202 ? 3.499 -24.130 -47.109 1.00 41.03 202 PHE A CA 1
ATOM 1570 C C . PHE A 1 202 ? 3.707 -24.970 -48.385 1.00 41.03 202 PHE A C 1
ATOM 1572 O O . PHE A 1 202 ? 4.813 -25.402 -48.710 1.00 41.03 202 PHE A O 1
ATOM 1579 N N . ARG A 1 203 ? 2.626 -25.249 -49.127 1.00 41.78 203 ARG A N 1
ATOM 1580 C CA . ARG A 1 203 ? 2.724 -25.801 -50.490 1.00 41.78 203 ARG A CA 1
ATOM 1581 C C . ARG A 1 203 ? 2.989 -24.677 -51.486 1.00 41.78 203 ARG A C 1
ATOM 1583 O O . ARG A 1 203 ? 2.073 -23.972 -51.905 1.00 41.78 203 ARG A O 1
ATOM 1590 N N . VAL A 1 204 ? 4.239 -24.561 -51.923 1.00 49.47 204 VAL A N 1
ATOM 1591 C CA . VAL A 1 204 ? 4.589 -23.811 -53.134 1.00 49.47 204 VAL A CA 1
ATOM 1592 C C . VAL A 1 204 ? 3.967 -24.539 -54.330 1.00 49.47 204 VAL A C 1
ATOM 1594 O O . VAL A 1 204 ? 4.292 -25.696 -54.598 1.00 49.47 204 VAL A O 1
ATOM 1597 N N . ARG A 1 205 ? 3.036 -23.890 -55.040 1.00 43.09 205 ARG A N 1
ATOM 1598 C CA . ARG A 1 205 ? 2.564 -24.382 -56.342 1.00 43.09 205 ARG A CA 1
ATOM 1599 C C . ARG A 1 205 ? 3.666 -24.133 -57.380 1.00 43.09 205 ARG A C 1
ATOM 1601 O O . ARG A 1 205 ? 4.093 -22.986 -57.497 1.00 43.09 205 ARG A O 1
ATOM 1608 N N . PRO A 1 206 ? 4.096 -25.137 -58.161 1.00 43.00 206 PRO A N 1
ATOM 1609 C CA . PRO A 1 206 ? 4.875 -24.871 -59.361 1.00 43.00 206 PRO A CA 1
ATOM 1610 C C . PRO A 1 206 ? 3.971 -24.149 -60.368 1.00 43.00 206 PRO A C 1
ATOM 1612 O O . PRO A 1 206 ? 2.862 -24.613 -60.644 1.00 43.00 206 PRO A O 1
ATOM 1615 N N . GLY A 1 207 ? 4.419 -22.995 -60.862 1.00 48.75 207 GLY A N 1
ATOM 1616 C CA . GLY A 1 207 ? 3.772 -22.288 -61.964 1.00 48.75 207 GLY A CA 1
ATOM 1617 C C . GLY A 1 207 ? 3.869 -23.094 -63.260 1.00 48.75 207 GLY A C 1
ATOM 1618 O O . GLY A 1 207 ? 4.901 -23.716 -63.519 1.00 48.75 207 GLY A O 1
ATOM 1619 N N . GLY A 1 208 ? 2.774 -23.107 -64.022 1.00 40.22 208 GLY A N 1
ATOM 1620 C CA . GLY A 1 208 ? 2.748 -23.518 -65.428 1.00 40.22 208 GLY A CA 1
ATOM 1621 C C . GLY A 1 208 ? 2.974 -22.339 -66.360 1.00 40.22 208 GLY A C 1
ATOM 1622 O O . GLY A 1 208 ? 2.909 -21.187 -65.872 1.00 40.22 208 GLY A O 1
#

Sequence (208 aa):
MLPADSQPAGYEALVQVKSTRKPPLVARMKLSNALRAVKADQPCFIVLVVEQVGGPRIYARHFWHDEIERTLRRVRMAERDGESRLNRLHMQVQMSEADACDDLLGWMGATIGAIKSYSAEKSEFARTIGFEDGYGTLSVTLDGGIDEMLDLQLGLIESLPLSRARYVPQRFGIETPQPRFDVAEAHLMVTPVGKPGDCQDFRVRPGG